Protein AF-A0A8H7GU79-F1 (afdb_monomer_lite)

Radius of gyration: 23.64 Å; chains: 1; bounding box: 65×70×56 Å

Foldseek 3Di:
DCVVCVVVVLVVLLVVLVPADLDDDPVCLVVLLVSLLVLLPHEQDPPDVVSNVVVLVSLLSLLVSLLSHDDLSNNLSSLQSSLSHQQVCLQPDAVSLPPPSLQVSLVSQLVVLVCQLPVVVVVVVVPPDPDDDDPDDPPPDPDDSNLSSLSSNLSSLSSHDLVVVVPPLLVSCVVCLVCLFQPHDLVSLLSSLLSNLSSLLCQVPHNDDPPVVNLVSVLVVLCSVDNPPQDLDPNRPSQDQDPSNLVSNLSSLLQCCLVVVVSSVPPPLVVLVCSQCVHDHNPRGDVRSVVSSVSSVVSNVVCVVVVDHDDRRDDPPDDDPSCVSCVVVPPVVVCVVCVVVVVVVVVVVVPPDD

InterPro domains:
  IPR025614 Cell morphogenesis protein N-terminal [PF14222] (1-319)
  IPR039867 Protein furry/Tao3/Mor2 [PTHR12295] (1-318)

Secondary structure (DSSP, 8-state):
--GGGHHHHHHHHHHHHHTS-SS--TTTHHHHHHHHHHGGG----S-SHHHHHHHHHHHHHHHHHHHH---HHHHHHHHHHHHHHHGGGGGT-SGGGG-HHHHHHHHHHHHHHHHHHHHGGGTTTS--S-----S-S-S--SS-HHHHHHHHHHHHHHTS-HHHHHHHHHHHHHHTGGGGSTTS-HHHHHHHHHHHHHHHHHHHHTS---HHHHHHHHHHHHIIIIISTTTSSGGG----S-HHHHHHHHHHHHHHHHHHHHHHIIIIIHHHHHHHTTSS-GGG--HHHHHHHHHHHHHHHHHHHHTPPPPP----SS-SSGGGGGGGTSHHHHHHHHHHHHHHHHTTTTTS--

Organism: NCBI:txid27326

Sequence (354 aa):
MSEKRFLSVSDRFIADLEKVPLSVAHGEEPKIHLLIHGMRYLRLTNYPLESFEEGAEFIQSLTKFFCKSQNLTIVFAYAEVLSSLILPLASELTAEANHPLWVEATTQMYKKAHRLCYNSSTASQVAGSTARPAQNTVKSTIYNEGDSALILMTSALAVSSQDLFGETWFELIESNINRLKPKVETAMKTRYMTCISRLVWVYINRLPDTLNNTVKKLDRLFDLLFFGPNVSGRKQQWLTHDIELINSVAEIIRIVAFLHFNYVLDNVILKLLRGSFGGMSLENVSPEKLILVVKAYTLCLRDFKSGKKPEFPKEEIGNNETDEIICLASNKSIKALFEKNGNKIVSKVEQFDV

Structure (mmCIF, N/CA/C/O backbone):
data_AF-A0A8H7GU79-F1
#
_entry.id   AF-A0A8H7GU79-F1
#
loop_
_atom_site.group_PDB
_atom_site.id
_atom_site.type_symbol
_atom_site.label_atom_id
_atom_site.label_alt_id
_atom_site.label_comp_id
_atom_site.label_asym_id
_atom_site.label_entity_id
_atom_site.label_seq_id
_atom_site.pdbx_PDB_ins_code
_atom_site.Cartn_x
_atom_site.Cartn_y
_atom_site.Cartn_z
_atom_site.occupancy
_atom_site.B_iso_or_equiv
_atom_site.auth_seq_id
_atom_site.auth_comp_id
_atom_site.auth_asym_id
_atom_site.auth_atom_id
_atom_site.pdbx_PDB_model_num
ATOM 1 N N . MET A 1 1 ? -1.989 -15.960 21.731 1.00 41.62 1 MET A N 1
ATOM 2 C CA . MET A 1 1 ? -2.839 -15.547 22.875 1.00 41.62 1 MET A CA 1
ATOM 3 C C . MET A 1 1 ? -3.964 -14.610 22.435 1.00 41.62 1 MET A C 1
ATOM 5 O O . MET A 1 1 ? -5.059 -14.818 22.933 1.00 41.62 1 MET A O 1
ATOM 9 N N . SER A 1 2 ? -3.754 -13.655 21.506 1.00 45.84 2 SER A N 1
ATOM 10 C CA . SER A 1 2 ? -4.843 -12.780 21.021 1.00 45.84 2 SER A CA 1
ATOM 11 C C . SER A 1 2 ? -5.908 -13.521 20.205 1.00 45.84 2 SER A C 1
ATOM 13 O O . SER A 1 2 ? -7.075 -13.321 20.484 1.00 45.84 2 SER A O 1
ATOM 15 N N . GLU A 1 3 ? -5.546 -14.440 19.299 1.00 55.69 3 GLU A N 1
ATOM 16 C CA . GLU A 1 3 ? -6.533 -15.209 18.503 1.00 55.69 3 GLU A CA 1
ATOM 17 C C . GLU A 1 3 ? -7.539 -15.973 19.376 1.00 55.69 3 GLU A C 1
ATOM 19 O O . GLU A 1 3 ? -8.724 -16.003 19.090 1.00 55.69 3 GLU A O 1
ATOM 24 N N . LYS A 1 4 ? -7.093 -16.537 20.507 1.00 59.16 4 LYS A N 1
ATOM 25 C CA . LYS A 1 4 ? -7.958 -17.319 21.410 1.00 59.16 4 LYS A CA 1
ATOM 26 C C . LYS A 1 4 ? -8.820 -16.464 22.350 1.00 59.16 4 LYS A C 1
ATOM 28 O O . LYS A 1 4 ? -9.596 -17.022 23.118 1.00 59.16 4 LYS A O 1
ATOM 33 N N . ARG A 1 5 ? -8.622 -15.141 22.378 1.00 72.44 5 ARG A N 1
ATOM 34 C CA . ARG A 1 5 ? -9.312 -14.203 23.285 1.00 72.44 5 ARG A CA 1
ATOM 35 C C . ARG A 1 5 ? -9.695 -12.889 22.596 1.00 72.44 5 ARG A C 1
ATOM 37 O O . ARG A 1 5 ? -9.892 -11.901 23.301 1.00 72.44 5 ARG A O 1
ATOM 44 N N . PHE A 1 6 ? -9.775 -12.879 21.262 1.00 80.88 6 PHE A N 1
ATOM 45 C CA . PHE A 1 6 ? -9.920 -11.662 20.459 1.00 80.88 6 PHE A CA 1
ATOM 46 C C . PHE A 1 6 ? -11.085 -10.813 20.965 1.00 80.88 6 PHE A C 1
ATOM 48 O O . PHE A 1 6 ? -10.821 -9.731 21.475 1.00 80.88 6 PHE A O 1
ATOM 55 N N . LEU A 1 7 ? -12.291 -11.390 21.002 1.00 79.81 7 LEU A N 1
ATOM 56 C CA . LEU A 1 7 ? -13.517 -10.779 21.530 1.00 79.81 7 LEU A CA 1
ATOM 57 C C . LEU A 1 7 ? -13.329 -10.105 22.895 1.00 79.81 7 LEU A C 1
ATOM 59 O O . LEU A 1 7 ? -13.488 -8.902 23.046 1.00 79.81 7 LEU A O 1
ATOM 63 N N . SER A 1 8 ? -12.887 -10.861 23.905 1.00 83.50 8 SER A N 1
ATOM 64 C CA . SER A 1 8 ? -12.742 -10.314 25.264 1.00 83.50 8 SER A CA 1
ATOM 65 C C . SER A 1 8 ? -11.752 -9.146 25.352 1.00 83.50 8 SER A C 1
ATOM 67 O O . SER A 1 8 ? -11.872 -8.286 26.227 1.00 83.50 8 SER A O 1
ATOM 69 N N . VAL A 1 9 ? -10.743 -9.129 24.476 1.00 86.88 9 VAL A N 1
ATOM 70 C CA . VAL A 1 9 ? -9.724 -8.081 24.450 1.00 86.88 9 VAL A CA 1
ATOM 71 C C . VAL A 1 9 ? -10.213 -6.891 23.623 1.00 86.88 9 VAL A C 1
ATOM 73 O O . VAL A 1 9 ? -10.059 -5.760 24.082 1.00 86.88 9 VAL A O 1
ATOM 76 N N . SER A 1 10 ? -10.823 -7.124 22.457 1.00 86.62 10 SER A N 1
ATOM 77 C CA . SER A 1 10 ? -11.414 -6.078 21.618 1.00 86.62 10 SER A CA 1
ATOM 78 C C . SER A 1 10 ? -12.514 -5.337 22.366 1.00 86.62 10 SER A C 1
ATOM 80 O O . SER A 1 10 ? -12.463 -4.112 22.428 1.00 86.62 10 SER A O 1
ATOM 82 N N . ASP A 1 11 ? -13.424 -6.048 23.031 1.00 88.88 11 ASP A N 1
ATOM 83 C CA . ASP A 1 11 ? -14.540 -5.452 23.773 1.00 88.88 11 ASP A CA 1
ATOM 84 C C . ASP A 1 11 ? -14.046 -4.567 24.912 1.00 88.88 11 ASP A C 1
ATOM 86 O O . ASP A 1 11 ? -14.554 -3.469 25.133 1.00 88.88 11 ASP A O 1
ATOM 90 N N . ARG A 1 12 ? -12.993 -5.007 25.612 1.00 90.56 12 ARG A N 1
ATOM 91 C CA . ARG A 1 12 ? -12.365 -4.204 26.661 1.00 90.56 12 ARG A CA 1
ATOM 92 C C . ARG A 1 12 ? -11.749 -2.925 26.097 1.00 90.56 12 ARG A C 1
ATOM 94 O O . ARG A 1 12 ? -11.917 -1.868 26.699 1.00 90.56 12 ARG A O 1
ATOM 101 N N . PHE A 1 13 ? -11.062 -3.007 24.956 1.00 91.88 13 PHE A N 1
ATOM 102 C CA . PHE A 1 13 ? -10.531 -1.816 24.292 1.00 91.88 13 PHE A CA 1
ATOM 103 C C . PHE A 1 13 ? -11.651 -0.871 23.859 1.00 91.88 13 PHE A C 1
ATOM 105 O O . PHE A 1 13 ? -11.553 0.322 24.131 1.00 91.88 13 PHE A O 1
ATOM 112 N N . ILE A 1 14 ? -12.723 -1.379 23.248 1.00 92.19 14 ILE A N 1
ATOM 113 C CA . ILE A 1 14 ? -13.874 -0.561 22.847 1.00 92.19 14 ILE A CA 1
ATOM 114 C C . ILE A 1 14 ? -14.498 0.124 24.069 1.00 92.19 14 ILE A C 1
ATOM 116 O O . ILE A 1 14 ? -14.652 1.343 24.059 1.00 92.19 14 ILE A O 1
ATOM 120 N N . ALA A 1 15 ? -14.747 -0.612 25.155 1.00 91.62 15 ALA A N 1
ATOM 121 C CA . ALA A 1 15 ? -15.302 -0.058 26.389 1.00 91.62 15 ALA A CA 1
ATOM 122 C C . ALA A 1 15 ? -14.402 1.016 27.029 1.00 91.62 15 ALA A C 1
ATOM 124 O O . ALA A 1 15 ? -14.896 1.963 27.643 1.00 91.62 15 ALA A O 1
ATOM 125 N N . ASP A 1 16 ? -13.079 0.885 26.913 1.00 89.50 16 ASP A N 1
ATOM 126 C CA . ASP A 1 16 ? -12.142 1.899 27.399 1.00 89.50 16 ASP A CA 1
ATOM 127 C C . ASP A 1 16 ? -12.066 3.117 26.460 1.00 89.50 16 ASP A C 1
ATOM 129 O O . ASP A 1 16 ? -11.959 4.246 26.943 1.00 89.50 16 ASP A O 1
ATOM 133 N N . LEU A 1 17 ? -12.203 2.925 25.143 1.00 89.12 17 LEU A N 1
ATOM 134 C CA . LEU A 1 17 ? -12.258 4.009 24.154 1.00 89.12 17 LEU A CA 1
ATOM 135 C C . LEU A 1 17 ? -13.569 4.804 24.206 1.00 89.12 17 LEU A C 1
ATOM 137 O O . LEU A 1 17 ? -13.548 6.013 23.980 1.00 89.12 17 LEU A O 1
ATOM 141 N N . GLU A 1 18 ? -14.693 4.180 24.558 1.00 90.62 18 GLU A N 1
ATOM 142 C CA . GLU A 1 18 ? -15.978 4.874 24.740 1.00 90.62 18 GLU A CA 1
ATOM 143 C C . GLU A 1 18 ? -15.948 5.912 25.867 1.00 90.62 18 GLU A C 1
ATOM 145 O O . GLU A 1 18 ? -16.674 6.905 25.822 1.00 90.62 18 GLU A O 1
ATOM 150 N N . LYS A 1 19 ? -15.075 5.718 26.862 1.00 87.56 19 LYS A N 1
ATOM 151 C CA . LYS A 1 19 ? -14.886 6.659 27.977 1.00 87.56 19 LYS A CA 1
ATOM 152 C C . LYS A 1 19 ? -14.072 7.892 27.574 1.00 87.56 19 LYS A C 1
ATOM 154 O O . LYS A 1 19 ? -13.992 8.844 28.351 1.00 87.56 19 LYS A O 1
ATOM 159 N N . VAL A 1 20 ? -13.437 7.881 26.400 1.00 84.62 20 VAL A N 1
ATOM 160 C CA . VAL A 1 20 ? -12.577 8.975 25.943 1.00 84.62 20 VAL A CA 1
ATOM 161 C C . VAL A 1 20 ? -13.444 10.126 25.414 1.00 84.62 20 VAL A C 1
ATOM 163 O O . VAL A 1 20 ? -14.207 9.936 24.465 1.00 84.62 20 VAL A O 1
ATOM 166 N N . PRO A 1 21 ? -13.338 11.343 25.983 1.00 77.81 21 PRO A N 1
ATOM 167 C CA . PRO A 1 21 ? -14.090 12.491 25.492 1.00 77.81 21 PRO A CA 1
ATOM 168 C C . PRO A 1 21 ? -13.606 12.920 24.099 1.00 77.81 21 PRO A C 1
ATOM 170 O O . PRO A 1 21 ? -12.441 12.752 23.746 1.00 77.81 21 PRO A O 1
ATOM 173 N N . LEU A 1 22 ? -14.491 13.551 23.318 1.00 73.19 22 LEU A N 1
ATOM 174 C CA . LEU A 1 22 ? -14.188 14.032 21.957 1.00 73.19 22 LEU A CA 1
ATOM 175 C C . LEU A 1 22 ? -13.024 15.039 21.911 1.00 73.19 22 LEU A C 1
ATOM 177 O O . LEU A 1 22 ? -12.260 15.059 20.947 1.00 73.19 22 LEU A O 1
ATOM 181 N N . SER A 1 23 ? -12.903 15.864 22.955 1.00 74.25 23 SER A N 1
ATOM 182 C CA . SER A 1 23 ? -11.812 16.815 23.155 1.00 74.25 23 SER A CA 1
ATOM 183 C C . SER A 1 23 ? -11.050 16.422 24.413 1.00 74.25 23 SER A C 1
ATOM 185 O O . SER A 1 23 ? -11.535 16.602 25.531 1.00 74.25 23 SER A O 1
ATOM 187 N N . VAL A 1 24 ? -9.862 15.861 24.221 1.00 79.19 24 VAL A N 1
ATOM 188 C CA . VAL A 1 24 ? -9.001 15.372 25.300 1.00 79.19 24 VAL A CA 1
ATOM 189 C C . VAL A 1 24 ? -8.075 16.498 25.748 1.00 79.19 24 VAL A C 1
ATOM 191 O O . VAL A 1 24 ? -7.467 17.161 24.910 1.00 79.19 24 VAL A O 1
ATOM 194 N N . ALA A 1 25 ? -7.959 16.712 27.060 1.00 80.19 25 ALA A N 1
ATOM 195 C CA . ALA A 1 25 ? -6.990 17.647 27.622 1.00 80.19 25 ALA A CA 1
ATOM 196 C C . ALA A 1 25 ? -5.553 17.168 27.355 1.00 80.19 25 ALA A C 1
ATOM 198 O O . ALA A 1 25 ? -5.268 15.976 27.453 1.00 80.19 25 ALA A O 1
ATOM 199 N N . HIS A 1 26 ? -4.630 18.097 27.104 1.00 76.88 26 HIS A N 1
ATOM 200 C CA . HIS A 1 26 ? -3.269 17.774 26.658 1.00 76.88 26 HIS A CA 1
ATOM 201 C C . HIS A 1 26 ? -2.507 16.807 27.593 1.00 76.88 26 HIS A C 1
ATOM 203 O O . HIS A 1 26 ? -1.710 15.994 27.138 1.00 76.88 26 HIS A O 1
ATOM 209 N N . GLY A 1 27 ? -2.792 16.836 28.903 1.00 78.38 27 GLY A N 1
ATOM 210 C CA . GLY A 1 27 ? -2.188 15.924 29.886 1.00 78.38 27 GLY A CA 1
ATOM 211 C C . GLY A 1 27 ? -2.654 14.462 29.800 1.00 78.38 27 GLY A C 1
ATOM 212 O O . GLY A 1 27 ? -1.942 13.571 30.257 1.00 78.38 27 GLY A O 1
ATOM 213 N N . GLU A 1 28 ? -3.813 14.193 29.194 1.00 83.31 28 GLU A N 1
ATOM 214 C CA . GLU A 1 28 ? -4.370 12.839 29.046 1.00 83.31 28 GLU A CA 1
ATOM 215 C C . GLU A 1 28 ? -4.055 12.217 27.670 1.00 83.31 28 GLU A C 1
ATOM 217 O O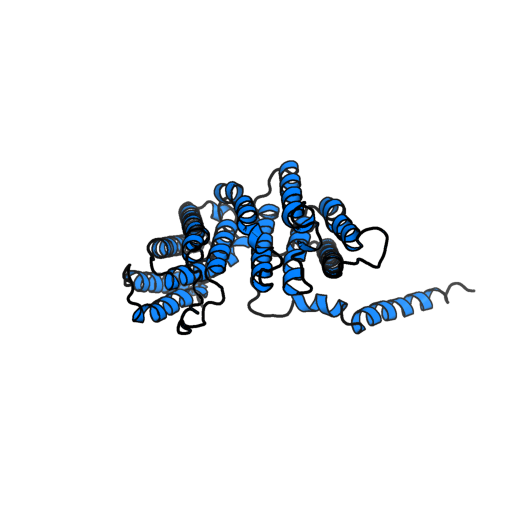 . GLU A 1 28 ? -4.159 10.998 27.509 1.00 83.31 28 GLU A O 1
ATOM 222 N N . GLU A 1 29 ? -3.598 13.018 26.694 1.00 83.94 29 GLU A N 1
ATOM 223 C CA . GLU A 1 29 ? -3.216 12.544 25.353 1.00 83.94 29 GLU A CA 1
ATOM 224 C C . GLU A 1 29 ? -2.207 11.379 25.377 1.00 83.94 29 GLU A C 1
ATOM 226 O O . GLU A 1 29 ? -2.451 10.398 24.671 1.00 83.94 29 GLU A O 1
ATOM 231 N N . PRO A 1 30 ? -1.128 11.387 26.194 1.00 86.88 30 PRO A N 1
ATOM 232 C CA . PRO A 1 30 ? -0.159 10.288 26.202 1.00 86.88 30 PRO A CA 1
ATOM 233 C C . PRO A 1 30 ? -0.746 8.958 26.692 1.00 86.88 30 PRO A C 1
ATOM 235 O O . PRO A 1 30 ? -0.374 7.894 26.194 1.00 86.88 30 PRO A O 1
ATOM 238 N N . LYS A 1 31 ? -1.678 9.000 27.654 1.00 87.12 31 LYS A N 1
ATOM 239 C CA . LYS A 1 31 ? -2.338 7.7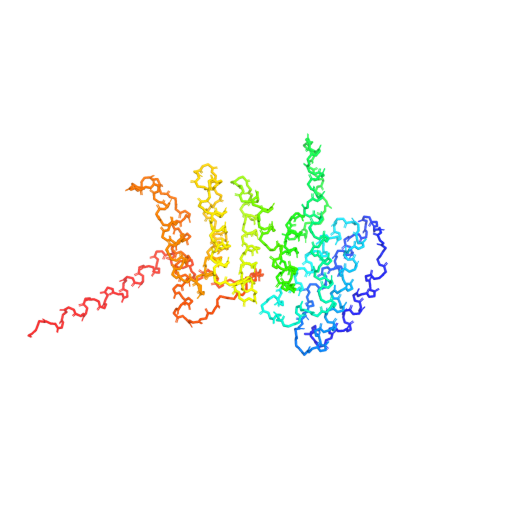90 28.172 1.00 87.12 31 LYS A CA 1
ATOM 240 C C . LYS A 1 31 ? -3.240 7.171 27.109 1.00 87.12 31 LYS A C 1
ATOM 242 O O . LYS A 1 31 ? -3.206 5.961 26.904 1.00 87.12 31 LYS A O 1
ATOM 247 N N . ILE A 1 32 ? -4.005 8.006 26.406 1.00 88.31 32 ILE A N 1
ATOM 248 C CA . ILE A 1 32 ? -4.888 7.566 25.319 1.00 88.31 32 ILE A CA 1
ATOM 249 C C . ILE A 1 32 ? -4.075 7.077 24.122 1.00 88.31 32 ILE A C 1
ATOM 251 O O . ILE A 1 32 ? -4.402 6.047 23.541 1.00 88.31 32 ILE A O 1
ATOM 255 N N . HIS A 1 33 ? -2.972 7.749 23.799 1.00 87.31 33 HIS A N 1
ATOM 256 C CA . HIS A 1 33 ? -2.025 7.285 22.792 1.00 87.31 33 HIS A CA 1
ATOM 257 C C . HIS A 1 33 ? -1.516 5.874 23.122 1.00 87.31 33 HIS A C 1
ATOM 259 O O . HIS A 1 33 ? -1.556 4.989 22.272 1.00 87.31 33 HIS A O 1
ATOM 265 N N . LEU A 1 34 ? -1.091 5.622 24.365 1.00 86.69 34 LEU A N 1
ATOM 266 C CA . LEU A 1 34 ? -0.629 4.296 24.780 1.00 86.69 34 LEU A CA 1
ATOM 267 C C . LEU A 1 34 ? -1.739 3.237 24.705 1.00 86.69 34 LEU A C 1
ATOM 269 O O . LEU A 1 34 ? -1.482 2.126 24.242 1.00 86.69 34 LEU A O 1
ATOM 273 N N . LEU A 1 35 ? -2.964 3.585 25.116 1.00 91.19 35 LEU A N 1
ATOM 274 C CA . LEU A 1 35 ? -4.134 2.712 24.993 1.00 91.19 35 LEU A CA 1
ATOM 275 C C . LEU A 1 35 ? -4.369 2.313 23.530 1.00 91.19 35 LEU A C 1
ATOM 277 O O . LEU A 1 35 ? -4.483 1.124 23.233 1.00 91.19 35 LEU A O 1
ATOM 281 N N . ILE A 1 36 ? -4.366 3.294 22.622 1.00 90.19 36 ILE A N 1
ATOM 282 C CA . ILE A 1 36 ? -4.555 3.069 21.186 1.00 90.19 36 ILE A CA 1
ATOM 283 C C . ILE A 1 36 ? -3.438 2.174 20.642 1.00 90.19 36 ILE A C 1
ATOM 285 O O . ILE A 1 36 ? -3.713 1.144 20.028 1.00 90.19 36 ILE A O 1
ATOM 289 N N . HIS A 1 37 ? -2.177 2.500 20.936 1.00 86.44 37 HIS A N 1
ATOM 290 C CA . HIS A 1 37 ? -1.030 1.698 20.506 1.00 86.44 37 HIS A CA 1
ATOM 291 C C . HIS A 1 37 ? -1.038 0.276 21.068 1.00 86.44 37 HIS A C 1
ATOM 293 O O . HIS A 1 37 ? -0.504 -0.619 20.417 1.00 86.44 37 HIS A O 1
ATOM 299 N N . GLY A 1 38 ? -1.658 0.034 22.224 1.00 85.00 38 GLY A N 1
ATOM 300 C CA . GLY A 1 38 ? -1.840 -1.310 22.773 1.00 85.00 38 GLY A CA 1
ATOM 301 C C . GLY A 1 38 ? -2.618 -2.243 21.841 1.00 85.00 38 GLY A C 1
ATOM 302 O O . GLY A 1 38 ? -2.363 -3.449 21.830 1.00 85.00 38 GLY A O 1
ATOM 303 N N . MET A 1 39 ? -3.500 -1.695 20.999 1.00 89.06 39 MET A N 1
ATOM 304 C CA . MET A 1 39 ? -4.315 -2.479 20.070 1.00 89.06 39 MET A CA 1
ATOM 305 C C . MET A 1 39 ? -3.513 -3.044 18.893 1.00 89.06 39 MET A C 1
ATOM 307 O O . MET A 1 39 ? -3.946 -4.034 18.320 1.00 89.06 39 MET A O 1
ATOM 311 N N . ARG A 1 40 ? -2.326 -2.505 18.561 1.00 86.31 40 ARG A N 1
ATOM 312 C CA . ARG A 1 40 ? -1.508 -2.931 17.395 1.00 86.31 40 ARG A CA 1
ATOM 313 C C . ARG A 1 40 ? -1.136 -4.419 17.370 1.00 86.31 40 ARG A C 1
ATOM 315 O O . ARG A 1 40 ? -0.681 -4.926 16.353 1.00 86.31 40 ARG A O 1
ATOM 322 N N . TYR A 1 41 ? -1.218 -5.086 18.520 1.00 83.06 41 TYR A N 1
ATOM 323 C CA . TYR A 1 41 ? -0.855 -6.495 18.684 1.00 83.06 41 TYR A CA 1
ATOM 324 C C . TYR A 1 41 ? -2.045 -7.440 18.510 1.00 83.06 41 TYR A C 1
ATOM 326 O O . TYR A 1 41 ? -1.871 -8.661 18.575 1.00 83.06 41 TYR A O 1
ATOM 334 N N . LEU A 1 42 ? -3.248 -6.895 18.316 1.00 86.62 42 LEU A N 1
ATOM 335 C CA . LEU A 1 42 ? -4.397 -7.688 17.914 1.00 86.62 42 LEU A CA 1
ATOM 336 C C . LEU A 1 42 ? -4.140 -8.255 16.519 1.00 86.62 42 LEU A C 1
ATOM 338 O O . LEU A 1 42 ? -3.591 -7.593 15.643 1.00 86.62 42 LEU A O 1
ATOM 342 N N . ARG A 1 43 ? -4.519 -9.517 16.343 1.00 85.81 43 ARG A N 1
ATOM 343 C CA . ARG A 1 43 ? -4.411 -10.221 15.069 1.00 85.81 43 ARG A CA 1
ATOM 344 C C . ARG A 1 43 ? -5.815 -10.438 14.559 1.00 85.81 43 ARG A C 1
ATOM 346 O O . ARG A 1 43 ? -6.595 -11.104 15.233 1.00 85.81 43 ARG A O 1
ATOM 353 N N . LEU A 1 44 ? -6.102 -9.832 13.419 1.00 89.06 44 LEU A N 1
ATOM 354 C CA . LEU A 1 44 ? -7.310 -10.092 12.660 1.00 89.06 44 LEU A CA 1
ATOM 355 C C . LEU A 1 44 ? -7.063 -11.307 11.772 1.00 89.06 44 LEU A C 1
ATOM 357 O O . LEU A 1 44 ? -5.944 -11.507 11.298 1.00 89.06 44 LEU A O 1
ATOM 361 N N . THR A 1 45 ? -8.105 -12.091 11.542 1.00 88.06 45 THR A N 1
ATOM 362 C CA . THR A 1 45 ? -8.075 -13.273 10.678 1.00 88.06 45 THR A CA 1
ATOM 363 C C . THR A 1 45 ? -9.226 -13.188 9.687 1.00 88.06 45 THR A C 1
ATOM 365 O O . THR A 1 45 ? -10.322 -12.779 10.063 1.00 88.06 45 THR A O 1
ATOM 368 N N . ASN A 1 46 ? -9.002 -13.579 8.432 1.00 88.25 46 ASN A N 1
ATOM 369 C CA . ASN A 1 46 ? -10.064 -13.649 7.420 1.00 88.25 46 ASN A CA 1
ATOM 370 C C . ASN A 1 46 ? -10.894 -14.948 7.494 1.00 88.25 46 ASN A C 1
ATOM 372 O O . ASN A 1 46 ? -11.927 -15.049 6.842 1.00 88.25 46 ASN A O 1
ATOM 376 N N . TYR A 1 47 ? -10.447 -15.940 8.270 1.00 86.38 47 TYR A N 1
ATOM 377 C CA . TYR A 1 47 ? -11.104 -17.235 8.416 1.00 86.38 47 TYR A CA 1
ATOM 378 C C . TYR A 1 47 ? -11.024 -17.743 9.870 1.00 86.38 47 TYR A C 1
ATOM 380 O O . TYR A 1 47 ? -9.965 -17.597 10.488 1.00 86.38 47 TYR A O 1
ATOM 388 N N . PRO A 1 48 ? -12.076 -18.394 10.411 1.00 89.19 48 PRO A N 1
ATOM 389 C CA . PRO A 1 48 ? -13.400 -18.612 9.808 1.00 89.19 48 PRO A CA 1
ATOM 390 C C . PRO A 1 48 ? -14.190 -17.303 9.636 1.00 89.19 48 PRO A C 1
ATOM 392 O O . PRO A 1 48 ? -13.827 -16.286 10.221 1.00 89.19 48 PRO A O 1
ATOM 395 N N . LEU A 1 49 ? -15.257 -17.330 8.826 1.00 88.25 49 LEU A N 1
ATOM 396 C CA . LEU A 1 49 ? -16.036 -16.131 8.476 1.00 88.25 49 LEU A CA 1
ATOM 397 C C . LEU A 1 49 ? -16.557 -15.383 9.713 1.00 88.25 49 LEU A C 1
ATOM 399 O O . LEU A 1 49 ? -16.476 -14.164 9.759 1.00 88.25 49 LEU A O 1
ATOM 403 N N . GLU A 1 50 ? -16.997 -16.112 10.738 1.00 88.62 50 GLU A N 1
ATOM 404 C CA . GLU A 1 50 ? -17.449 -15.554 12.021 1.00 88.62 50 GLU A CA 1
ATOM 405 C C . GLU A 1 50 ? -16.369 -14.661 12.659 1.00 88.62 50 GLU A C 1
ATOM 407 O O . GLU A 1 50 ? -16.624 -13.519 13.027 1.00 88.62 50 GLU A O 1
ATOM 412 N N . SER A 1 51 ? -15.119 -15.133 12.700 1.00 88.44 51 SER A N 1
ATOM 413 C CA . SER A 1 51 ? -13.993 -14.359 13.240 1.00 88.44 51 SER A CA 1
ATOM 414 C C . SER A 1 51 ? -13.636 -13.150 12.371 1.00 88.44 51 SER A C 1
ATOM 416 O O . SER A 1 51 ? -13.144 -12.143 12.885 1.00 88.44 51 SER A O 1
ATOM 418 N N . PHE A 1 52 ? -13.878 -13.227 11.059 1.00 92.44 52 PHE A N 1
ATOM 419 C CA . PHE A 1 52 ? -13.729 -12.071 10.179 1.00 92.44 52 PHE A CA 1
ATOM 420 C C . PHE A 1 52 ? -14.818 -11.024 10.434 1.00 92.44 52 PHE A C 1
ATOM 422 O O . PHE A 1 52 ? -14.495 -9.840 10.508 1.00 92.44 52 PHE A O 1
ATOM 429 N N . GLU A 1 53 ? -16.078 -11.435 10.595 1.00 92.69 53 GLU A N 1
ATOM 430 C CA . GLU A 1 53 ? -17.197 -10.532 10.893 1.00 92.69 53 GLU A CA 1
ATOM 431 C C . GLU A 1 53 ? -16.969 -9.783 12.212 1.00 92.69 53 GLU A C 1
ATOM 433 O O . GLU A 1 53 ? -17.043 -8.553 12.234 1.00 92.69 53 GLU A O 1
ATOM 438 N N . GLU A 1 54 ? -16.550 -10.488 13.267 1.00 91.62 54 GLU A N 1
ATOM 439 C CA . GLU A 1 54 ? -16.142 -9.884 14.546 1.00 91.62 54 GLU A CA 1
ATOM 440 C C . GLU A 1 54 ? -14.991 -8.875 14.363 1.00 91.62 54 GLU A C 1
ATOM 442 O O . GLU A 1 54 ? -15.005 -7.760 14.899 1.00 91.62 54 GLU A O 1
ATOM 447 N N . GLY A 1 55 ? -13.982 -9.240 13.565 1.00 93.31 55 GLY A N 1
ATOM 448 C CA . GLY A 1 55 ? -12.877 -8.350 13.214 1.00 93.31 55 GLY A CA 1
ATOM 449 C C . GLY A 1 55 ? -13.332 -7.111 12.433 1.00 93.31 55 GLY A C 1
ATOM 450 O O . GLY A 1 55 ? -12.834 -6.006 12.674 1.00 93.31 55 GLY A O 1
ATOM 451 N N . ALA A 1 56 ? -14.293 -7.269 11.524 1.00 94.44 56 ALA A N 1
ATOM 452 C CA . ALA A 1 56 ? -14.860 -6.190 10.727 1.00 94.44 56 ALA A CA 1
ATOM 453 C C . ALA A 1 56 ? -15.695 -5.228 11.585 1.00 94.44 56 ALA A C 1
ATOM 455 O O . ALA A 1 56 ? -15.554 -4.012 11.433 1.00 94.44 56 ALA A O 1
ATOM 456 N N . GLU A 1 57 ? -16.499 -5.737 12.520 1.00 94.88 57 GLU A N 1
ATOM 457 C CA . GLU A 1 57 ? -17.232 -4.927 13.503 1.00 94.88 57 GLU A CA 1
ATOM 458 C C . GLU A 1 57 ? -16.285 -4.115 14.395 1.00 94.88 57 GLU A C 1
ATOM 460 O O . GLU A 1 57 ? -16.487 -2.909 14.609 1.00 94.88 57 GLU A O 1
ATOM 465 N N . PHE A 1 58 ? -15.200 -4.743 14.857 1.00 95.25 58 PHE A N 1
ATOM 466 C CA . PHE A 1 58 ? -14.160 -4.066 15.625 1.00 95.25 58 PHE A CA 1
ATOM 467 C C . PHE A 1 58 ? -13.497 -2.939 14.818 1.00 95.25 58 PHE A C 1
ATOM 469 O O . PHE A 1 58 ? -13.418 -1.799 15.290 1.00 95.25 58 PHE A O 1
ATOM 476 N N . ILE A 1 59 ? -13.074 -3.211 13.578 1.00 96.38 59 ILE A N 1
ATOM 477 C CA . ILE A 1 59 ? -12.463 -2.202 12.698 1.00 96.38 59 ILE A CA 1
ATOM 478 C C . ILE A 1 59 ? -13.445 -1.077 12.352 1.00 96.38 59 ILE A C 1
ATOM 480 O O . ILE A 1 59 ? -13.050 0.094 12.336 1.00 96.38 59 ILE A O 1
ATOM 484 N N . GLN A 1 60 ? -14.726 -1.381 12.139 1.00 96.31 60 GLN A N 1
ATOM 485 C CA . GLN A 1 60 ? -15.753 -0.363 11.914 1.00 96.31 60 GLN A CA 1
ATOM 486 C C . GLN A 1 60 ? -15.911 0.543 13.148 1.00 96.31 60 GLN A C 1
ATOM 488 O O . GLN A 1 60 ? -15.985 1.769 13.018 1.00 96.31 60 GLN A O 1
ATOM 493 N N . SER A 1 61 ? -15.898 -0.031 14.351 1.00 95.56 61 SER A N 1
ATOM 494 C CA . SER A 1 61 ? -15.971 0.722 15.609 1.00 95.56 61 SER A CA 1
ATOM 495 C C . SER A 1 61 ? -14.744 1.616 15.813 1.00 95.56 61 SER A C 1
ATOM 497 O O . SER A 1 61 ? -14.891 2.818 16.058 1.00 95.56 61 SER A O 1
ATOM 499 N N . LEU A 1 62 ? -13.533 1.089 15.599 1.00 95.62 62 LEU A N 1
ATOM 500 C CA . LEU A 1 62 ? -12.302 1.888 15.623 1.00 95.62 62 LEU A CA 1
ATOM 501 C C . LEU A 1 62 ? -12.319 3.018 14.592 1.00 95.62 62 LEU A C 1
ATOM 503 O O . LEU A 1 62 ? -11.924 4.145 14.896 1.00 95.62 62 LEU A O 1
ATOM 507 N N . THR A 1 63 ? -12.827 2.750 13.392 1.00 96.56 63 THR A N 1
ATOM 508 C CA . THR A 1 63 ? -12.962 3.757 12.335 1.00 96.56 63 THR A CA 1
ATOM 509 C C . THR A 1 63 ? -13.895 4.892 12.752 1.00 96.56 63 THR A C 1
ATOM 511 O O . THR A 1 63 ? -13.590 6.065 12.512 1.00 96.56 63 THR A O 1
ATOM 514 N N . LYS A 1 64 ? -15.001 4.578 13.440 1.00 95.25 64 LYS A N 1
ATOM 515 C CA . LYS A 1 64 ? -15.917 5.584 13.996 1.00 95.25 64 LYS A CA 1
ATOM 516 C C . LYS A 1 64 ? -15.210 6.457 15.043 1.00 95.25 64 LYS A C 1
ATOM 518 O O . LYS A 1 64 ? -15.351 7.682 14.986 1.00 95.25 64 LYS A O 1
ATOM 523 N N . PHE A 1 65 ? -14.418 5.879 15.952 1.00 93.94 65 PHE A N 1
ATOM 524 C CA . PHE A 1 65 ? -13.622 6.650 16.924 1.00 93.94 65 PHE A CA 1
ATOM 525 C C . PHE A 1 65 ? -12.551 7.520 16.251 1.00 93.94 65 PHE A C 1
ATOM 527 O O . PHE A 1 65 ? -12.419 8.708 16.568 1.00 93.94 65 PHE A O 1
ATOM 534 N N . PHE A 1 66 ? -11.843 6.975 15.262 1.00 94.62 66 PHE A N 1
ATOM 535 C CA . PHE A 1 66 ? -10.868 7.707 14.452 1.00 94.62 66 PHE A CA 1
ATOM 536 C C . PHE A 1 66 ? -11.498 8.910 13.732 1.00 94.62 66 PHE A C 1
ATOM 538 O O . PHE A 1 66 ? -10.958 10.019 13.757 1.00 94.62 66 PHE A O 1
ATOM 545 N N . CYS A 1 67 ? -12.680 8.734 13.136 1.00 93.56 67 CYS A N 1
ATOM 546 C CA . CYS A 1 67 ? -13.378 9.814 12.440 1.00 93.56 67 CYS A CA 1
ATOM 547 C C . CYS A 1 67 ? -13.821 10.937 13.391 1.00 93.56 67 CYS A C 1
ATOM 549 O O . CYS A 1 67 ? -13.705 12.112 13.020 1.00 93.56 67 CYS A O 1
ATOM 551 N N . LYS A 1 68 ? -14.277 10.580 14.601 1.00 91.38 68 LYS A N 1
ATOM 552 C CA . LYS A 1 68 ? -14.719 11.508 15.659 1.00 91.38 68 LYS A CA 1
ATOM 553 C C . LYS A 1 68 ? -13.570 12.271 16.331 1.00 91.38 68 LYS A C 1
ATOM 555 O O . LYS A 1 68 ? -13.795 13.365 16.840 1.00 91.38 68 LYS A O 1
ATOM 560 N N . SER A 1 69 ? -12.359 11.716 16.320 1.00 89.06 69 SER A N 1
ATOM 561 C CA . SER A 1 69 ? -11.189 12.313 16.972 1.00 89.06 69 SER A CA 1
ATOM 562 C C . SER A 1 69 ? -10.760 13.626 16.303 1.00 89.06 69 SER A C 1
ATOM 564 O O . SER A 1 69 ? -10.711 13.730 15.068 1.00 89.06 69 SER A O 1
ATOM 566 N N . GLN A 1 70 ? -10.445 14.623 17.138 1.00 85.44 70 GLN A N 1
ATOM 567 C CA . GLN A 1 70 ? -10.038 15.973 16.718 1.00 85.44 70 GLN A CA 1
ATOM 568 C C . GLN A 1 70 ? -8.554 16.259 16.988 1.00 85.44 70 GLN A C 1
ATOM 570 O O . GLN A 1 70 ? -7.908 16.935 16.193 1.00 85.44 70 GLN A O 1
ATOM 575 N N . ASN A 1 71 ? -8.002 15.714 18.075 1.00 86.81 71 ASN A N 1
ATOM 576 C CA . ASN A 1 71 ? -6.605 15.926 18.453 1.00 86.81 71 ASN A CA 1
ATOM 577 C C . ASN A 1 71 ? -5.656 15.185 17.505 1.00 86.81 71 ASN A C 1
ATOM 579 O O . ASN A 1 71 ? -5.740 13.962 17.381 1.00 86.81 71 ASN A O 1
ATOM 583 N N . LEU A 1 72 ? -4.727 15.915 16.877 1.00 85.69 72 LEU A N 1
ATOM 584 C CA . LEU A 1 72 ? -3.816 15.373 15.861 1.00 85.69 72 LEU A CA 1
ATOM 585 C C . LEU A 1 72 ? -2.977 14.200 16.383 1.00 85.69 72 LEU A C 1
ATOM 587 O O . LEU A 1 72 ? -2.912 13.173 15.715 1.00 85.69 72 LEU A O 1
ATOM 591 N N . THR A 1 73 ? -2.434 14.295 17.601 1.00 86.12 73 THR A N 1
ATOM 592 C CA . THR A 1 73 ? -1.667 13.215 18.250 1.00 86.12 73 THR A CA 1
ATOM 593 C C . THR A 1 73 ? -2.446 11.896 18.281 1.00 86.12 73 THR A C 1
ATOM 595 O O . THR A 1 73 ? -1.938 10.839 17.915 1.00 86.12 73 THR A O 1
ATOM 598 N N . ILE A 1 74 ? -3.718 11.963 18.684 1.00 89.19 74 ILE A N 1
ATOM 599 C CA . ILE A 1 74 ? -4.610 10.803 18.806 1.00 89.19 74 ILE A CA 1
ATOM 600 C C . ILE A 1 74 ? -5.001 10.285 17.420 1.00 89.19 74 ILE A C 1
ATOM 602 O O . ILE A 1 74 ? -5.024 9.081 17.178 1.00 89.19 74 ILE A O 1
ATOM 606 N N . VAL A 1 75 ? -5.290 11.197 16.493 1.00 91.06 75 VAL A N 1
ATOM 607 C CA . VAL A 1 75 ? -5.644 10.868 15.112 1.00 91.06 75 VAL A CA 1
ATOM 608 C C . VAL A 1 75 ? -4.501 10.123 14.411 1.00 91.06 75 VAL A C 1
ATOM 610 O O . VAL A 1 75 ? -4.762 9.126 13.737 1.00 91.06 75 VAL A O 1
ATOM 613 N N . PHE A 1 76 ? -3.247 10.544 14.593 1.00 89.12 76 PHE A N 1
ATOM 614 C CA . PHE A 1 76 ? -2.095 9.835 14.031 1.00 89.12 76 PHE A CA 1
ATOM 615 C C . PHE A 1 76 ? -1.840 8.491 14.717 1.00 89.12 76 PHE A C 1
ATOM 617 O O . PHE A 1 76 ? -1.580 7.519 14.012 1.00 89.12 76 PHE A O 1
ATOM 624 N N . ALA A 1 77 ? -2.027 8.387 16.037 1.00 89.56 77 ALA A N 1
ATOM 625 C CA . ALA A 1 77 ? -1.967 7.101 16.738 1.00 89.56 77 ALA A CA 1
ATOM 626 C C . ALA A 1 77 ? -2.985 6.093 16.173 1.00 89.56 77 ALA A C 1
ATOM 628 O O . ALA A 1 77 ? -2.645 4.945 15.887 1.00 89.56 77 ALA A O 1
ATOM 629 N N . TYR A 1 78 ? -4.227 6.530 15.932 1.00 93.44 78 TYR A N 1
ATOM 630 C CA . TYR A 1 78 ? -5.224 5.699 15.252 1.00 93.44 78 TYR A CA 1
ATOM 631 C C . TYR A 1 78 ? -4.791 5.326 13.838 1.00 93.44 78 TYR A C 1
ATOM 633 O O . TYR A 1 78 ? -4.975 4.178 13.443 1.00 93.44 78 TYR A O 1
ATOM 641 N N . ALA A 1 79 ? -4.222 6.263 13.075 1.00 92.25 79 ALA A N 1
ATOM 642 C CA . ALA A 1 79 ? -3.785 5.986 11.713 1.00 92.25 79 ALA A CA 1
ATOM 643 C C . ALA A 1 79 ? -2.684 4.921 11.658 1.00 92.25 79 ALA A C 1
ATOM 645 O O . ALA A 1 79 ? -2.757 4.010 10.832 1.00 92.25 79 ALA A O 1
ATOM 646 N N . GLU A 1 80 ? -1.712 4.984 12.567 1.00 89.38 80 GLU A N 1
ATOM 647 C CA . GLU A 1 80 ? -0.659 3.973 12.691 1.00 89.38 80 GLU A CA 1
ATOM 648 C C . GLU A 1 80 ? -1.231 2.607 13.080 1.00 89.38 80 GLU A C 1
ATOM 650 O O . GLU A 1 80 ? -0.940 1.598 12.432 1.00 89.38 80 GLU A O 1
ATOM 655 N N . VAL A 1 81 ? -2.097 2.569 14.095 1.00 91.50 81 VAL A N 1
ATOM 656 C CA . VAL A 1 81 ? -2.676 1.318 14.597 1.00 91.50 81 VAL A CA 1
ATOM 657 C C . VAL A 1 81 ? -3.597 0.672 13.570 1.00 91.50 81 VAL A C 1
ATOM 659 O O . VAL A 1 81 ? -3.420 -0.507 13.271 1.00 91.50 81 VAL A O 1
ATOM 662 N N . LEU A 1 82 ? -4.519 1.429 12.972 1.00 95.06 82 LEU A N 1
ATOM 663 C CA . LEU A 1 82 ? -5.404 0.925 11.920 1.00 95.06 82 LEU A CA 1
ATOM 664 C C . LEU A 1 82 ? -4.601 0.370 10.740 1.00 95.06 82 LEU A C 1
ATOM 666 O O . LEU A 1 82 ? -4.906 -0.722 10.268 1.00 95.06 82 LEU A O 1
ATOM 670 N N . SER A 1 83 ? -3.542 1.068 10.316 1.00 93.00 83 SER A N 1
ATOM 671 C CA . SER A 1 83 ? -2.644 0.563 9.271 1.00 93.00 83 SER A CA 1
ATOM 672 C C . SER A 1 83 ? -2.013 -0.768 9.676 1.00 93.00 83 SER A C 1
ATOM 674 O O . SER A 1 83 ? -2.069 -1.728 8.915 1.00 93.00 83 SER A O 1
ATOM 676 N N . SER A 1 84 ? -1.467 -0.857 10.893 1.00 90.75 84 SER A N 1
ATOM 677 C CA . SER A 1 84 ? -0.804 -2.073 11.382 1.00 90.75 84 SER A CA 1
ATOM 678 C C . SER A 1 84 ? -1.743 -3.275 11.529 1.00 90.75 84 SER A C 1
ATOM 680 O O . SER A 1 84 ? -1.307 -4.407 11.340 1.00 90.75 84 SER A O 1
ATOM 682 N N . LEU A 1 85 ? -3.020 -3.030 11.837 1.00 92.06 85 LEU A N 1
ATOM 683 C CA . LEU A 1 85 ? -4.029 -4.069 12.035 1.00 92.06 85 LEU A CA 1
ATOM 684 C C . LEU A 1 85 ? -4.524 -4.661 10.719 1.00 92.06 85 LEU A C 1
ATOM 686 O O . LEU A 1 85 ? -4.657 -5.877 10.608 1.00 92.06 85 LEU A O 1
ATOM 690 N N . ILE A 1 86 ? -4.813 -3.808 9.734 1.00 94.19 86 ILE A N 1
ATOM 691 C CA . ILE A 1 86 ? -5.434 -4.249 8.479 1.00 94.19 86 ILE A CA 1
ATOM 692 C C . ILE A 1 86 ? -4.402 -4.716 7.452 1.00 94.19 86 ILE A C 1
ATOM 694 O O . ILE A 1 86 ? -4.698 -5.591 6.648 1.00 94.19 86 ILE A O 1
ATOM 698 N N . LEU A 1 87 ? -3.190 -4.152 7.458 1.00 91.44 87 LEU A N 1
ATOM 699 C CA . LEU A 1 87 ? -2.187 -4.426 6.431 1.00 91.44 87 LEU A CA 1
ATOM 700 C C . LEU A 1 87 ? -1.804 -5.917 6.316 1.00 91.44 87 LEU A C 1
ATOM 702 O O . LEU A 1 87 ? -1.655 -6.377 5.184 1.00 91.44 87 LEU A O 1
ATOM 706 N N . PRO A 1 88 ? -1.689 -6.701 7.411 1.00 91.31 88 PRO A N 1
ATOM 707 C CA . PRO A 1 88 ? -1.462 -8.145 7.321 1.00 91.31 88 PRO A CA 1
ATOM 708 C C . PRO A 1 88 ? -2.517 -8.893 6.493 1.00 91.31 88 PRO A C 1
ATOM 710 O O . PRO A 1 88 ? -2.187 -9.889 5.859 1.00 91.31 88 PRO A O 1
ATOM 713 N N . LEU A 1 89 ? -3.752 -8.387 6.439 1.00 92.38 89 LEU A N 1
ATOM 714 C CA . LEU A 1 89 ? -4.849 -8.999 5.689 1.00 92.38 89 LEU A CA 1
ATOM 715 C C . LEU A 1 89 ? -4.782 -8.715 4.177 1.00 92.38 89 LEU A C 1
ATOM 717 O O . LEU A 1 89 ? -5.484 -9.356 3.398 1.00 92.38 89 LEU A O 1
ATOM 721 N N . ALA A 1 90 ? -3.946 -7.774 3.723 1.00 92.38 90 ALA A N 1
ATOM 722 C CA . ALA A 1 90 ? -3.918 -7.332 2.324 1.00 92.38 90 ALA A CA 1
ATOM 723 C C . ALA A 1 90 ? -3.584 -8.450 1.322 1.00 92.38 90 ALA A C 1
ATOM 725 O O . ALA A 1 90 ? -4.074 -8.425 0.190 1.00 92.38 90 ALA A O 1
ATOM 726 N N . SER A 1 91 ? -2.780 -9.436 1.734 1.00 89.44 91 SER A N 1
ATOM 727 C CA . SER A 1 91 ? -2.456 -10.609 0.914 1.00 89.44 91 SER A CA 1
ATOM 728 C C . SER A 1 91 ? -3.512 -11.712 0.939 1.00 89.44 91 SER A C 1
ATOM 730 O O . SER A 1 91 ? -3.460 -12.594 0.086 1.00 89.44 91 SER A O 1
ATOM 732 N N . GLU A 1 92 ? -4.422 -11.688 1.912 1.00 90.25 92 GLU A N 1
ATOM 733 C CA . GLU A 1 92 ? -5.327 -12.801 2.227 1.00 90.25 92 GLU A CA 1
ATOM 734 C C . GLU A 1 92 ? -6.787 -12.500 1.864 1.00 90.25 92 GLU A C 1
ATOM 736 O O . GLU A 1 92 ? -7.537 -13.417 1.536 1.00 90.25 92 GLU A O 1
ATOM 741 N N . LEU A 1 93 ? -7.199 -11.228 1.894 1.00 90.56 93 LEU A N 1
ATOM 742 C CA . LEU A 1 93 ? -8.577 -10.832 1.601 1.00 90.56 93 LEU A CA 1
ATOM 743 C C . LEU A 1 93 ? -8.913 -10.992 0.118 1.00 90.56 93 LEU A C 1
ATOM 745 O O . LEU A 1 93 ? -8.206 -10.482 -0.759 1.00 90.56 93 LEU A O 1
ATOM 749 N N . THR A 1 94 ? -10.050 -11.634 -0.142 1.00 88.88 94 THR A N 1
ATOM 750 C CA . THR A 1 94 ? -10.628 -11.796 -1.477 1.00 88.88 94 THR A CA 1
ATOM 751 C C . THR A 1 94 ? -12.091 -11.350 -1.471 1.00 88.88 94 THR A C 1
ATOM 753 O O . THR A 1 94 ? -12.359 -10.154 -1.590 1.00 88.88 94 THR A O 1
ATOM 756 N N . ALA A 1 95 ? -13.042 -12.269 -1.302 1.00 89.44 95 ALA A N 1
ATOM 757 C CA . ALA A 1 95 ? -14.472 -11.972 -1.242 1.00 89.44 9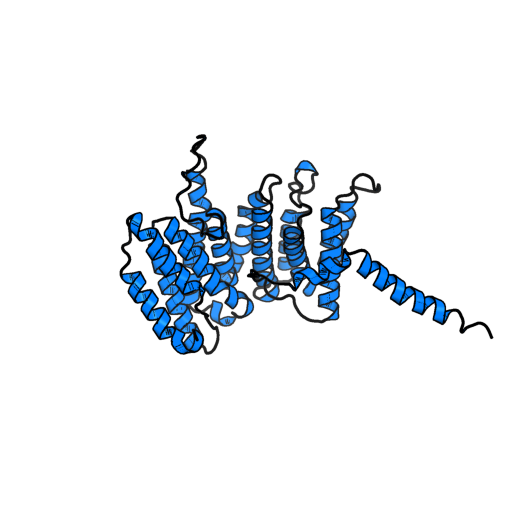5 ALA A CA 1
ATOM 758 C C . ALA A 1 95 ? -14.837 -11.095 -0.032 1.00 89.44 95 ALA A C 1
ATOM 760 O O . ALA A 1 95 ? -15.722 -10.244 -0.130 1.00 89.44 95 ALA A O 1
ATOM 761 N N . GLU A 1 96 ? -14.105 -11.250 1.070 1.00 92.44 96 GLU A N 1
ATOM 762 C CA . GLU A 1 96 ? -14.279 -10.535 2.335 1.00 92.44 96 GLU A CA 1
ATOM 763 C C . GLU A 1 96 ? -14.128 -9.015 2.176 1.00 92.44 96 GLU A C 1
ATOM 765 O O . GLU A 1 96 ? -14.786 -8.242 2.872 1.00 92.44 96 GLU A O 1
ATOM 770 N N . ALA A 1 97 ? -13.324 -8.567 1.203 1.00 93.25 97 ALA A N 1
ATOM 771 C CA . ALA A 1 97 ? -13.149 -7.148 0.894 1.00 93.25 97 ALA A CA 1
ATOM 772 C C . ALA A 1 97 ? -14.453 -6.462 0.436 1.00 93.25 97 ALA A C 1
ATOM 774 O O . ALA A 1 97 ? -14.534 -5.233 0.452 1.00 93.25 97 ALA A O 1
ATOM 775 N N . ASN A 1 98 ? -15.469 -7.243 0.049 1.00 94.38 98 ASN A N 1
ATOM 776 C CA . ASN A 1 98 ? -16.792 -6.763 -0.351 1.00 94.38 98 ASN A CA 1
ATOM 777 C C . ASN A 1 98 ? -17.830 -6.822 0.784 1.00 94.38 98 ASN A C 1
ATOM 779 O O . ASN A 1 98 ? -18.984 -6.451 0.571 1.00 94.38 98 ASN A O 1
ATOM 783 N N . HIS A 1 99 ? -17.454 -7.274 1.986 1.00 95.19 99 HIS A N 1
ATOM 784 C CA . HIS A 1 99 ? -18.364 -7.301 3.127 1.00 95.19 99 HIS A CA 1
ATOM 785 C C . HIS A 1 99 ? -18.824 -5.871 3.494 1.00 95.19 99 HIS A C 1
ATOM 787 O O . HIS A 1 99 ? -17.969 -4.994 3.653 1.00 95.19 99 HIS A O 1
ATOM 793 N N . PRO A 1 100 ? -20.131 -5.593 3.684 1.00 95.88 100 PRO A N 1
ATOM 794 C CA . PRO A 1 100 ? -20.641 -4.223 3.830 1.00 95.88 100 PRO A CA 1
ATOM 795 C C . PRO A 1 100 ? -19.988 -3.405 4.953 1.00 95.88 100 PRO A C 1
ATOM 797 O O . PRO A 1 100 ? -19.608 -2.255 4.733 1.00 95.88 100 PRO A O 1
ATOM 800 N N . LEU A 1 101 ? -19.790 -4.006 6.136 1.00 95.25 101 LEU A N 1
ATOM 801 C CA . LEU A 1 101 ? -19.129 -3.334 7.267 1.00 95.25 101 LEU A CA 1
ATOM 802 C C . LEU A 1 101 ? -17.669 -2.985 6.946 1.00 95.25 101 LEU A C 1
ATOM 804 O O . LEU A 1 101 ? -17.173 -1.930 7.342 1.00 95.25 101 LEU A O 1
ATOM 808 N N . TRP A 1 102 ? -16.993 -3.857 6.194 1.00 97.12 102 TRP A N 1
ATOM 809 C CA . TRP A 1 102 ? -15.597 -3.681 5.807 1.00 97.12 102 TRP A CA 1
ATOM 810 C C . TRP A 1 102 ? -15.445 -2.588 4.749 1.00 97.12 102 TRP A C 1
ATOM 812 O O . TRP A 1 102 ? -14.579 -1.717 4.864 1.00 97.12 102 TRP A O 1
ATOM 822 N N . VAL A 1 103 ? -16.325 -2.578 3.745 1.00 97.62 103 VAL A N 1
ATOM 823 C CA . VAL A 1 103 ? -16.375 -1.534 2.711 1.00 97.62 103 VAL A CA 1
ATOM 824 C C . VAL A 1 103 ? -16.638 -0.168 3.338 1.00 97.62 103 VAL A C 1
ATOM 826 O O . VAL A 1 103 ? -15.954 0.804 3.009 1.00 97.62 103 VAL A O 1
ATOM 829 N N . GLU A 1 104 ? -17.586 -0.076 4.273 1.00 97.56 104 GLU A N 1
ATOM 830 C CA . GLU A 1 104 ? -17.863 1.179 4.971 1.00 97.56 104 GLU A CA 1
ATOM 831 C C . GLU A 1 104 ? -16.639 1.653 5.769 1.00 97.56 104 GLU A C 1
ATOM 833 O O . GLU A 1 104 ? -16.233 2.814 5.638 1.00 97.56 104 GLU A O 1
ATOM 838 N N . ALA A 1 105 ? -16.023 0.759 6.551 1.00 97.62 105 ALA A N 1
ATOM 839 C CA . ALA A 1 105 ? -14.864 1.083 7.375 1.00 97.62 105 ALA A CA 1
ATOM 840 C C . ALA A 1 105 ? -13.674 1.548 6.520 1.00 97.62 105 ALA A C 1
ATOM 842 O O . ALA A 1 105 ? -13.184 2.665 6.695 1.00 97.62 105 ALA A O 1
ATOM 843 N N . THR A 1 106 ? -13.262 0.749 5.531 1.00 97.62 106 THR A N 1
ATOM 844 C CA . THR A 1 106 ? -12.140 1.072 4.629 1.00 97.62 106 THR A CA 1
ATOM 845 C C . THR A 1 106 ? -12.364 2.391 3.883 1.00 97.62 106 THR A C 1
ATOM 847 O O . THR A 1 106 ? -11.455 3.224 3.805 1.00 97.62 106 THR A O 1
ATOM 850 N N . THR A 1 107 ? -13.593 2.654 3.429 1.00 97.88 107 THR A N 1
ATOM 851 C CA . THR A 1 107 ? -13.962 3.915 2.768 1.00 97.88 107 THR A CA 1
ATOM 852 C C . THR A 1 107 ? -13.867 5.116 3.712 1.00 97.88 107 THR A C 1
ATOM 854 O O . THR A 1 107 ? -13.334 6.165 3.333 1.00 97.88 107 THR A O 1
ATOM 857 N N . GLN A 1 108 ? -14.375 5.005 4.944 1.00 97.81 108 GLN A N 1
ATOM 858 C CA . GLN A 1 108 ? -14.295 6.086 5.933 1.00 97.81 108 GLN A CA 1
ATOM 859 C C . GLN A 1 108 ? -12.846 6.355 6.365 1.00 97.81 108 GLN A C 1
ATOM 861 O O . GLN A 1 108 ? -12.435 7.520 6.427 1.00 97.81 108 GLN A O 1
ATOM 866 N N . MET A 1 109 ? -12.060 5.296 6.584 1.00 97.38 109 MET A N 1
ATOM 867 C CA . MET A 1 109 ? -10.629 5.376 6.887 1.00 97.38 109 MET A CA 1
ATOM 868 C C . MET A 1 109 ? -9.880 6.127 5.790 1.00 97.38 109 MET A C 1
ATOM 870 O O . MET A 1 109 ? -9.206 7.116 6.085 1.00 97.38 109 MET A O 1
ATOM 874 N N . TYR A 1 110 ? -10.061 5.720 4.528 1.00 97.19 110 TYR A N 1
ATOM 875 C CA . TYR A 1 110 ? -9.439 6.377 3.381 1.00 97.19 110 TYR A CA 1
ATOM 876 C C . TYR A 1 110 ? -9.830 7.857 3.297 1.00 97.19 110 TYR A C 1
ATOM 878 O O . TYR A 1 110 ? -8.959 8.722 3.232 1.00 97.19 110 TYR A O 1
ATOM 886 N N . LYS A 1 111 ? -11.128 8.183 3.381 1.00 95.94 111 LYS A N 1
ATOM 887 C CA . LYS A 1 111 ? -11.619 9.573 3.296 1.00 95.94 111 LYS A CA 1
ATOM 888 C C . LYS A 1 111 ? -11.055 10.467 4.403 1.00 95.94 111 LYS A C 1
ATOM 890 O O . LYS A 1 111 ? -10.672 11.608 4.132 1.00 95.94 111 LYS A O 1
ATOM 895 N N . LYS A 1 112 ? -11.005 9.989 5.651 1.00 94.94 112 LYS A N 1
ATOM 896 C CA . LYS A 1 112 ? -10.430 10.754 6.772 1.00 94.94 112 LYS A CA 1
ATOM 897 C C . LYS A 1 112 ? -8.911 10.886 6.616 1.00 94.94 112 LYS A C 1
ATOM 899 O O . LYS A 1 112 ? -8.408 11.995 6.775 1.00 94.94 112 LYS A O 1
ATOM 904 N N . ALA A 1 113 ? -8.202 9.823 6.236 1.00 94.44 113 ALA A N 1
ATOM 905 C CA . ALA A 1 113 ? -6.757 9.852 5.992 1.00 94.44 113 ALA A CA 1
ATOM 906 C C . ALA A 1 113 ? -6.371 10.799 4.844 1.00 94.44 113 ALA A C 1
ATOM 908 O O . ALA A 1 113 ? -5.458 11.610 4.991 1.00 94.44 113 ALA A O 1
ATOM 909 N N . HIS A 1 114 ? -7.140 10.789 3.753 1.00 93.06 114 HIS A N 1
ATOM 910 C CA . HIS A 1 114 ? -6.999 11.725 2.641 1.00 93.06 114 HIS A CA 1
ATOM 911 C C . HIS A 1 114 ? -7.096 13.178 3.123 1.00 93.06 114 HIS A C 1
ATOM 913 O O . HIS A 1 114 ? -6.225 13.998 2.839 1.00 93.06 114 HIS A O 1
ATOM 919 N N . ARG A 1 115 ? -8.115 13.506 3.930 1.00 91.25 115 ARG A N 1
ATOM 920 C CA . ARG A 1 115 ? -8.248 14.848 4.526 1.00 91.25 115 ARG A CA 1
ATOM 921 C C . ARG A 1 115 ? -7.045 15.207 5.396 1.00 91.25 115 ARG A C 1
ATOM 923 O O . ARG A 1 115 ? -6.598 16.341 5.332 1.00 91.25 115 ARG A O 1
ATOM 930 N N . LEU A 1 116 ? -6.497 14.278 6.177 1.00 88.44 116 LEU A N 1
ATOM 931 C CA . LEU A 1 116 ? -5.307 14.542 7.000 1.00 88.44 116 LEU A CA 1
ATOM 932 C C . LEU A 1 116 ? -4.064 14.824 6.150 1.00 88.44 116 LEU A C 1
ATOM 934 O O . LEU A 1 116 ? -3.293 15.728 6.474 1.00 88.44 116 LEU A O 1
ATOM 938 N N . CYS A 1 117 ? -3.901 14.101 5.041 1.00 85.44 117 CYS A N 1
ATOM 939 C CA . CYS A 1 117 ? -2.769 14.273 4.135 1.00 85.44 117 CYS A CA 1
ATOM 940 C C . CYS A 1 117 ? -2.778 15.647 3.441 1.00 85.44 117 CYS A C 1
ATOM 942 O O . CYS A 1 117 ? -1.724 16.260 3.290 1.00 85.44 117 CYS A O 1
ATOM 944 N N . TYR A 1 118 ? -3.952 16.162 3.054 1.00 77.75 118 TYR A N 1
ATOM 945 C CA . TYR A 1 118 ? -4.046 17.408 2.276 1.00 77.75 118 TYR A CA 1
ATOM 946 C C . TYR A 1 118 ? -4.497 18.639 3.077 1.00 77.75 118 TYR A C 1
ATOM 948 O O . TYR A 1 118 ? -4.154 19.755 2.698 1.00 77.75 118 TYR A O 1
ATOM 956 N N . ASN A 1 119 ? -5.167 18.480 4.224 1.00 68.38 119 ASN A N 1
ATOM 957 C CA . ASN A 1 119 ? -5.533 19.613 5.089 1.00 68.38 119 ASN A CA 1
ATOM 958 C C . ASN A 1 119 ? -4.391 20.043 6.024 1.00 68.38 119 ASN A C 1
ATOM 960 O O . ASN A 1 119 ? -4.398 21.166 6.512 1.00 68.38 119 ASN A O 1
ATOM 964 N N . SER A 1 120 ? -3.384 19.197 6.265 1.00 55.31 120 SER A N 1
ATOM 965 C CA . SER A 1 120 ? -2.159 19.601 6.981 1.00 55.31 120 SER A CA 1
ATOM 966 C C . SER A 1 120 ? -1.295 20.573 6.161 1.00 55.31 120 SER A C 1
ATOM 968 O O . SER A 1 120 ? -0.524 21.355 6.717 1.00 55.31 120 SER A O 1
ATOM 970 N N . SER A 1 121 ? -1.493 20.615 4.837 1.00 45.09 121 SER A N 1
ATOM 971 C CA . SER A 1 121 ? -0.765 21.507 3.927 1.00 45.09 121 SER A CA 1
ATOM 972 C C . SER A 1 121 ? -1.128 22.992 4.090 1.00 45.09 121 SER A C 1
ATOM 974 O O . SER A 1 121 ? -0.339 23.845 3.690 1.00 45.09 121 SER A O 1
ATOM 976 N N . THR A 1 122 ? -2.260 23.339 4.712 1.00 36.38 122 THR A N 1
ATOM 977 C CA . THR A 1 122 ? -2.601 24.740 5.034 1.00 36.38 122 THR A CA 1
ATOM 978 C C . THR A 1 122 ? -2.005 25.231 6.353 1.00 36.38 122 THR A C 1
ATOM 980 O O . THR A 1 122 ? -1.945 26.440 6.556 1.00 36.38 122 THR A O 1
ATOM 983 N N . ALA A 1 123 ? -1.488 24.352 7.220 1.00 36.50 123 ALA A N 1
ATOM 984 C CA . ALA A 1 123 ? -0.777 24.769 8.435 1.00 36.50 123 ALA A CA 1
ATOM 985 C C . ALA A 1 123 ? 0.723 25.013 8.179 1.00 36.50 123 ALA A C 1
ATOM 987 O O . ALA A 1 123 ? 1.318 25.916 8.766 1.00 36.50 123 ALA A O 1
ATOM 988 N N . SER A 1 124 ? 1.339 24.266 7.257 1.00 38.62 124 SER A N 1
ATOM 989 C CA . SER A 1 124 ? 2.780 24.377 6.973 1.00 38.62 124 SER A CA 1
ATOM 990 C C . SER A 1 124 ? 3.157 25.482 5.975 1.00 38.62 124 SER A C 1
ATOM 992 O O . SER A 1 124 ? 4.343 25.741 5.795 1.00 38.62 124 SER A O 1
ATOM 994 N N . GLN A 1 125 ? 2.191 26.154 5.334 1.00 34.19 125 GLN A N 1
ATOM 995 C CA . GLN A 1 125 ? 2.464 27.250 4.384 1.00 34.19 125 GLN A CA 1
ATOM 996 C C . GLN A 1 125 ? 2.331 28.664 4.974 1.00 34.19 125 GLN A C 1
ATOM 998 O O . GLN A 1 125 ? 2.679 29.629 4.301 1.00 34.19 125 GLN A O 1
ATOM 1003 N N . VAL A 1 126 ? 1.894 28.810 6.232 1.00 32.12 126 VAL A N 1
ATOM 1004 C CA . VAL A 1 126 ? 1.798 30.131 6.895 1.00 32.12 126 VAL A CA 1
ATOM 1005 C C . VAL A 1 126 ? 2.989 30.410 7.825 1.00 32.12 126 VAL A C 1
ATOM 1007 O O . VAL A 1 126 ? 3.230 31.549 8.214 1.00 32.12 126 VAL A O 1
ATOM 1010 N N . ALA A 1 127 ? 3.806 29.404 8.139 1.00 32.47 127 ALA A N 1
ATOM 1011 C CA . ALA A 1 127 ? 4.975 29.572 8.994 1.00 32.47 127 ALA A CA 1
ATOM 1012 C C . ALA A 1 127 ? 6.252 29.799 8.169 1.00 32.47 127 ALA A C 1
ATOM 1014 O O . ALA A 1 127 ? 7.143 28.957 8.106 1.00 32.47 127 ALA A O 1
ATOM 1015 N N . GLY A 1 128 ? 6.392 31.010 7.625 1.00 32.06 128 GLY A N 1
ATOM 1016 C CA . GLY A 1 128 ? 7.703 31.634 7.402 1.00 32.06 128 GLY A CA 1
ATOM 1017 C C . GLY A 1 128 ? 8.388 32.018 8.723 1.00 32.06 128 GLY A C 1
ATOM 1018 O O . GLY A 1 128 ? 9.030 33.061 8.806 1.00 32.06 128 GLY A O 1
ATOM 1019 N N . SER A 1 129 ? 8.208 31.221 9.778 1.00 27.80 129 SER A N 1
ATOM 1020 C CA . SER A 1 129 ? 8.743 31.461 11.108 1.00 27.80 129 SER A CA 1
ATOM 1021 C C . SER A 1 129 ? 9.698 30.333 11.477 1.00 27.80 129 SER A C 1
ATOM 1023 O O . SER A 1 129 ? 9.367 29.152 11.497 1.00 27.80 129 SER A O 1
ATOM 1025 N N . THR A 1 130 ? 10.918 30.730 11.810 1.00 30.05 130 THR A N 1
ATOM 1026 C CA . THR A 1 130 ? 12.017 29.936 12.372 1.00 30.05 130 THR A CA 1
ATOM 1027 C C . THR A 1 130 ? 11.718 29.393 13.779 1.00 30.05 130 THR A C 1
ATOM 1029 O O . THR A 1 130 ? 12.629 29.144 14.570 1.00 30.05 130 THR A O 1
ATOM 1032 N N . ALA A 1 131 ? 10.448 29.175 14.116 1.00 26.59 131 ALA A N 1
ATOM 1033 C CA . ALA A 1 131 ? 10.051 28.563 15.367 1.00 26.59 131 ALA A CA 1
ATOM 1034 C C . ALA A 1 131 ? 10.148 27.041 15.220 1.00 26.59 131 ALA A C 1
ATOM 1036 O O . ALA A 1 131 ? 9.238 26.381 14.722 1.00 26.59 131 ALA A O 1
ATOM 1037 N N . ARG A 1 132 ? 11.275 26.478 15.675 1.00 28.41 132 ARG A N 1
ATOM 1038 C CA . ARG A 1 132 ? 11.337 25.069 16.087 1.00 28.41 132 ARG A CA 1
ATOM 1039 C C . ARG A 1 132 ? 10.104 24.784 16.958 1.00 28.41 132 ARG A C 1
ATOM 1041 O O . ARG A 1 132 ? 9.970 25.456 17.984 1.00 28.41 132 ARG A O 1
ATOM 1048 N N . PRO A 1 133 ? 9.232 23.818 16.620 1.00 32.53 133 PRO A N 1
ATOM 1049 C CA . PRO A 1 133 ? 8.248 23.368 17.586 1.00 32.53 133 PRO A CA 1
ATOM 1050 C C . PRO A 1 133 ? 9.021 22.805 18.780 1.00 32.53 133 PRO A C 1
ATOM 1052 O O . PRO A 1 133 ? 9.991 22.058 18.615 1.00 32.53 133 PRO A O 1
ATOM 1055 N N . ALA A 1 134 ? 8.653 23.264 19.975 1.00 29.98 134 ALA A N 1
ATOM 1056 C CA . ALA A 1 134 ? 9.282 22.872 21.221 1.00 29.98 134 ALA A CA 1
ATOM 1057 C C . ALA A 1 134 ? 9.364 21.341 21.295 1.00 29.98 134 ALA A C 1
ATOM 1059 O O . ALA A 1 134 ? 8.356 20.640 21.229 1.00 29.98 134 ALA A O 1
ATOM 1060 N N . GLN A 1 135 ? 10.591 20.834 21.405 1.00 33.84 135 GLN A N 1
ATOM 1061 C CA . GLN A 1 135 ? 10.888 19.439 21.694 1.00 33.84 135 GLN A CA 1
ATOM 1062 C C . GLN A 1 135 ? 10.311 19.103 23.071 1.00 33.84 135 GLN A C 1
ATOM 1064 O O . GLN A 1 135 ? 10.995 19.312 24.062 1.00 33.84 135 GLN A O 1
ATOM 1069 N N . ASN A 1 136 ? 9.059 18.655 23.147 1.00 30.12 136 ASN A N 1
ATOM 1070 C CA . ASN A 1 136 ? 8.510 17.969 24.325 1.00 30.12 136 ASN A CA 1
ATOM 1071 C C . ASN A 1 136 ? 7.259 17.125 24.016 1.00 30.12 136 ASN A C 1
ATOM 1073 O O . ASN A 1 136 ? 6.529 16.737 24.923 1.00 30.12 136 ASN A O 1
ATOM 1077 N N . THR A 1 137 ? 7.028 16.771 22.752 1.00 35.91 137 THR A N 1
ATOM 1078 C CA . THR A 1 137 ? 6.171 15.637 22.401 1.00 35.91 137 THR A CA 1
ATOM 1079 C C . THR A 1 137 ? 6.989 14.353 22.485 1.00 35.91 137 THR A C 1
ATOM 1081 O O . THR A 1 137 ? 8.140 14.290 22.044 1.00 35.91 137 THR A O 1
ATOM 1084 N N . VAL A 1 138 ? 6.407 13.333 23.114 1.00 34.69 138 VAL A N 1
ATOM 1085 C CA . VAL A 1 138 ? 6.962 11.982 23.222 1.00 34.69 138 VAL A CA 1
ATOM 1086 C C . VAL A 1 138 ? 7.439 11.537 21.833 1.00 34.69 138 VAL A C 1
ATOM 1088 O O . VAL A 1 138 ? 6.627 11.348 20.933 1.00 34.69 138 VAL A O 1
ATOM 1091 N N . LYS A 1 139 ? 8.759 11.381 21.649 1.00 36.03 139 LYS A N 1
ATOM 1092 C CA . LYS A 1 139 ? 9.383 10.814 20.439 1.00 36.03 139 LYS A CA 1
ATOM 1093 C C . LYS A 1 139 ? 9.062 9.316 20.335 1.00 36.03 139 LYS A C 1
ATOM 1095 O O . LYS A 1 139 ? 9.937 8.479 20.528 1.00 36.03 139 LYS A O 1
ATOM 1100 N N . SER A 1 140 ? 7.796 8.981 20.109 1.00 35.72 140 SER A N 1
ATOM 1101 C CA . SER A 1 140 ? 7.324 7.601 19.961 1.00 35.72 140 SER A CA 1
ATOM 1102 C C . SER A 1 140 ? 6.351 7.421 18.793 1.00 35.72 140 SER A C 1
ATOM 1104 O O . SER A 1 140 ? 5.729 6.366 18.696 1.00 35.72 140 SER A O 1
ATOM 1106 N N . THR A 1 141 ? 6.215 8.395 17.894 1.00 44.19 141 THR A N 1
ATOM 1107 C CA . THR A 1 141 ? 5.666 8.116 16.565 1.00 44.19 141 THR A CA 1
ATOM 1108 C C . THR A 1 141 ? 6.815 7.634 15.693 1.00 44.19 141 THR A C 1
ATOM 1110 O O . THR A 1 141 ? 7.842 8.302 15.553 1.00 44.19 141 THR A O 1
ATOM 1113 N N . ILE A 1 142 ? 6.678 6.426 15.152 1.00 51.31 142 ILE A N 1
ATOM 1114 C CA . ILE A 1 142 ? 7.682 5.822 14.261 1.00 51.31 142 ILE A CA 1
ATOM 1115 C C . ILE A 1 142 ? 7.757 6.641 12.953 1.00 51.31 142 ILE A C 1
ATOM 1117 O O . ILE A 1 142 ? 8.757 6.590 12.234 1.00 51.31 142 ILE A O 1
ATOM 1121 N N . TYR A 1 143 ? 6.715 7.430 12.663 1.00 52.75 143 TYR A N 1
ATOM 1122 C CA . TYR A 1 143 ? 6.483 8.123 11.402 1.00 52.75 143 TYR A CA 1
ATOM 1123 C C . TYR A 1 143 ? 6.249 9.630 11.586 1.00 52.75 143 TYR A C 1
ATOM 1125 O O . TYR A 1 143 ? 5.811 10.096 12.639 1.00 52.75 143 TYR A O 1
ATOM 1133 N N . ASN A 1 144 ? 6.544 10.400 10.532 1.00 65.75 144 ASN A N 1
ATOM 1134 C CA . ASN A 1 144 ? 6.131 11.800 10.438 1.00 65.75 144 ASN A CA 1
ATOM 1135 C C . ASN A 1 144 ? 4.607 11.876 10.228 1.00 65.75 144 ASN A C 1
ATOM 1137 O O . ASN A 1 144 ? 4.020 11.007 9.591 1.00 65.75 144 ASN A O 1
ATOM 1141 N N . GLU A 1 145 ? 3.962 12.948 10.690 1.00 67.44 145 GLU A N 1
ATOM 1142 C CA . GLU A 1 145 ? 2.502 13.147 10.601 1.00 67.44 145 GLU A CA 1
ATOM 1143 C C . GLU A 1 145 ? 1.933 12.904 9.185 1.00 67.44 145 GLU A C 1
ATOM 1145 O O . GLU A 1 145 ? 0.983 12.143 8.985 1.00 67.44 145 GLU A O 1
ATOM 1150 N N . GLY A 1 146 ? 2.568 13.488 8.163 1.00 71.50 146 GLY A N 1
ATOM 1151 C CA . GLY A 1 146 ? 2.169 13.307 6.763 1.00 71.50 146 GLY A CA 1
ATOM 1152 C C . GLY A 1 146 ? 2.429 11.905 6.201 1.00 71.50 146 GLY A C 1
ATOM 1153 O O . GLY A 1 146 ? 1.874 11.557 5.159 1.00 71.50 146 GLY A O 1
ATOM 1154 N N . ASP A 1 147 ? 3.260 11.099 6.855 1.00 81.25 147 ASP A N 1
ATOM 1155 C CA . ASP A 1 147 ? 3.553 9.725 6.452 1.00 81.25 147 ASP A CA 1
ATOM 1156 C C . ASP A 1 147 ? 2.517 8.752 7.003 1.00 81.25 147 ASP A C 1
ATOM 1158 O O . ASP A 1 147 ? 2.038 7.902 6.255 1.00 81.25 147 ASP A O 1
ATOM 1162 N N . SER A 1 148 ? 2.108 8.908 8.265 1.00 86.50 148 SER A N 1
ATOM 1163 C CA . SER A 1 148 ? 1.082 8.054 8.877 1.00 86.50 148 SER A CA 1
ATOM 1164 C C . SER A 1 148 ? -0.240 8.122 8.105 1.00 86.50 148 SER A C 1
ATOM 1166 O O . SER A 1 148 ? -0.893 7.099 7.899 1.00 86.50 148 SER A O 1
ATOM 1168 N N . ALA A 1 149 ? -0.607 9.305 7.594 1.00 90.94 149 ALA A N 1
ATOM 1169 C CA . ALA A 1 149 ? -1.782 9.466 6.737 1.00 90.94 149 ALA A CA 1
ATOM 1170 C C . ALA A 1 149 ? -1.654 8.693 5.411 1.00 90.94 149 ALA A C 1
ATOM 1172 O O . ALA A 1 149 ? -2.573 7.969 5.032 1.00 90.94 149 ALA A O 1
ATOM 1173 N N . LEU A 1 150 ? -0.511 8.799 4.727 1.00 92.69 150 LEU A N 1
ATOM 1174 C CA . LEU A 1 150 ? -0.255 8.105 3.461 1.00 92.69 150 LEU A CA 1
ATOM 1175 C C . LEU A 1 150 ? -0.211 6.577 3.637 1.00 92.69 150 LEU A C 1
ATOM 1177 O O . LEU A 1 150 ? -0.761 5.844 2.808 1.00 92.69 150 LEU A O 1
ATOM 1181 N N . ILE A 1 151 ? 0.409 6.093 4.718 1.00 92.94 151 ILE A N 1
ATOM 1182 C CA . ILE A 1 151 ? 0.438 4.665 5.059 1.00 92.94 151 ILE A CA 1
ATOM 1183 C C . ILE A 1 151 ? -0.986 4.163 5.296 1.00 92.94 151 ILE A C 1
ATOM 1185 O O . ILE A 1 151 ? -1.341 3.109 4.769 1.00 92.94 151 ILE A O 1
ATOM 1189 N N . LEU A 1 152 ? -1.821 4.915 6.021 1.00 95.31 152 LEU A N 1
ATOM 1190 C CA . LEU A 1 152 ? -3.212 4.531 6.257 1.00 95.31 152 LEU A CA 1
ATOM 1191 C C . LEU A 1 152 ? -4.030 4.514 4.968 1.00 95.31 152 LEU A C 1
ATOM 1193 O O . LEU A 1 152 ? -4.759 3.554 4.737 1.00 95.31 152 LEU A O 1
ATOM 1197 N N . MET A 1 153 ? -3.892 5.531 4.111 1.00 96.81 153 MET A N 1
ATOM 1198 C CA . MET A 1 153 ? -4.550 5.543 2.800 1.00 96.81 153 MET A CA 1
ATOM 1199 C C . MET A 1 153 ? -4.167 4.305 1.990 1.00 96.81 153 MET A C 1
ATOM 1201 O O . MET A 1 153 ? -5.036 3.598 1.489 1.00 96.81 153 MET A O 1
ATOM 1205 N N . THR A 1 154 ? -2.870 4.007 1.926 1.00 97.06 154 THR A N 1
ATOM 1206 C CA . THR A 1 154 ? -2.350 2.840 1.209 1.00 97.06 154 THR A CA 1
ATOM 1207 C C . THR A 1 154 ? -2.863 1.536 1.805 1.00 97.06 154 THR A C 1
ATOM 1209 O O . THR A 1 154 ? -3.297 0.661 1.065 1.00 97.06 154 THR A O 1
ATOM 1212 N N . SER A 1 155 ? -2.839 1.405 3.132 1.00 96.25 155 SER A N 1
ATOM 1213 C CA . SER A 1 155 ? -3.281 0.198 3.834 1.00 96.25 155 SER A CA 1
ATOM 1214 C C . SER A 1 155 ? -4.778 -0.027 3.643 1.00 96.25 155 SER A C 1
ATOM 1216 O O . SER A 1 155 ? -5.180 -1.149 3.363 1.00 96.25 155 SER A O 1
ATOM 1218 N N . ALA A 1 156 ? -5.591 1.035 3.717 1.00 97.50 156 ALA A N 1
ATOM 1219 C CA . ALA A 1 156 ? -7.033 0.973 3.492 1.00 97.50 156 ALA A CA 1
ATOM 1220 C C . ALA A 1 156 ? -7.365 0.540 2.058 1.00 97.50 156 ALA A C 1
ATOM 1222 O O . ALA A 1 156 ? -8.185 -0.356 1.876 1.00 97.50 156 ALA A O 1
ATOM 1223 N N . LEU A 1 157 ? -6.690 1.105 1.049 1.00 97.62 157 LEU A N 1
ATOM 1224 C CA . LEU A 1 157 ? -6.835 0.664 -0.345 1.00 97.62 157 LEU A CA 1
ATOM 1225 C C . LEU A 1 157 ? -6.341 -0.772 -0.541 1.00 97.62 157 LEU A C 1
ATOM 1227 O O . LEU A 1 157 ? -6.968 -1.575 -1.231 1.00 97.62 157 LEU A O 1
ATOM 1231 N N . ALA A 1 158 ? -5.245 -1.142 0.118 1.00 96.75 158 ALA A N 1
ATOM 1232 C CA . ALA A 1 158 ? -4.698 -2.483 0.019 1.00 96.75 158 ALA A CA 1
ATOM 1233 C C . ALA A 1 158 ? -5.633 -3.561 0.578 1.00 96.75 158 ALA A C 1
ATOM 1235 O O . ALA A 1 158 ? -5.422 -4.725 0.271 1.00 96.75 158 ALA A O 1
ATOM 1236 N N . VAL A 1 159 ? -6.686 -3.212 1.321 1.00 96.50 159 VAL A N 1
ATOM 1237 C CA . VAL A 1 159 ? -7.717 -4.143 1.813 1.00 96.50 159 VAL A CA 1
ATOM 1238 C C . VAL A 1 159 ? -9.135 -3.788 1.347 1.00 96.50 159 VAL A C 1
ATOM 1240 O O . VAL A 1 159 ? -10.092 -4.394 1.822 1.00 96.50 159 VAL A O 1
ATOM 1243 N N . SER A 1 160 ? -9.303 -2.808 0.453 1.00 96.81 160 SER A N 1
ATOM 1244 C CA . SER A 1 160 ? -10.626 -2.338 0.026 1.00 96.81 160 SER A CA 1
ATOM 1245 C C . SER A 1 160 ? -11.259 -3.201 -1.066 1.00 96.81 160 SER A C 1
ATOM 1247 O O . SER A 1 160 ? -10.588 -4.004 -1.728 1.00 96.81 160 SER A O 1
ATOM 1249 N N . SER A 1 161 ? -12.547 -2.952 -1.314 1.00 96.12 161 SER A N 1
ATOM 1250 C CA . SER A 1 161 ? -13.264 -3.461 -2.483 1.00 96.12 161 SER A CA 1
ATOM 1251 C C . SER A 1 161 ? -12.640 -2.993 -3.802 1.00 96.12 161 SER A C 1
ATOM 1253 O O . SER A 1 161 ? -11.833 -2.053 -3.847 1.00 96.12 161 SER A O 1
ATOM 1255 N N . GLN A 1 162 ? -13.044 -3.658 -4.887 1.00 95.00 162 GLN A N 1
ATOM 1256 C CA . GLN A 1 162 ? -12.605 -3.337 -6.243 1.00 95.00 162 GLN A CA 1
ATOM 1257 C C . GLN A 1 162 ? -12.968 -1.907 -6.653 1.00 95.00 162 GLN A C 1
ATOM 1259 O O . GLN A 1 162 ? -12.133 -1.234 -7.252 1.00 95.00 162 GLN A O 1
ATOM 1264 N N . ASP A 1 163 ? -14.166 -1.443 -6.295 1.00 94.81 163 ASP A N 1
ATOM 1265 C CA . ASP A 1 163 ? -14.672 -0.126 -6.692 1.00 94.81 163 ASP A CA 1
ATOM 1266 C C . ASP A 1 163 ? -13.807 1.000 -6.114 1.00 94.81 163 ASP A C 1
ATOM 1268 O O . ASP A 1 163 ? -13.234 1.796 -6.858 1.00 94.81 163 ASP A O 1
ATOM 1272 N N . LEU A 1 164 ? -13.616 1.009 -4.787 1.00 96.31 164 LEU A N 1
ATOM 1273 C CA . LEU A 1 164 ? -12.799 2.031 -4.129 1.00 96.31 164 LEU A CA 1
ATOM 1274 C C . LEU A 1 164 ? -11.350 1.984 -4.623 1.00 96.31 164 LEU A C 1
ATOM 1276 O O . LEU A 1 164 ? -10.749 3.030 -4.878 1.00 96.31 164 LEU A O 1
ATOM 1280 N N . PHE A 1 165 ? -10.783 0.781 -4.760 1.00 97.50 165 PHE A N 1
ATOM 1281 C CA . PHE A 1 165 ? -9.405 0.627 -5.211 1.00 97.50 165 PHE A CA 1
ATOM 1282 C C . PHE A 1 165 ? -9.231 1.147 -6.638 1.00 97.50 165 PHE A C 1
ATOM 1284 O O . PHE A 1 165 ? -8.359 1.981 -6.878 1.00 97.50 165 PHE A O 1
ATOM 1291 N N . GLY A 1 166 ? -10.064 0.674 -7.571 1.00 94.81 166 GLY A N 1
ATOM 1292 C CA . GLY A 1 166 ? -9.952 0.931 -9.006 1.00 94.81 166 GLY A CA 1
ATOM 1293 C C . GLY A 1 166 ? -9.981 2.412 -9.373 1.00 94.81 166 GLY A C 1
ATOM 1294 O O . GLY A 1 166 ? -9.248 2.817 -10.279 1.00 94.81 166 GLY A O 1
ATOM 1295 N N . GLU A 1 167 ? -10.762 3.207 -8.640 1.00 94.06 167 GLU A N 1
ATOM 1296 C CA . GLU A 1 167 ? -10.885 4.654 -8.841 1.00 94.06 167 GLU A CA 1
ATOM 1297 C C . GLU A 1 167 ? -9.699 5.444 -8.273 1.00 94.06 167 GLU A C 1
ATOM 1299 O O . GLU A 1 167 ? -9.264 6.419 -8.881 1.00 94.06 167 GLU A O 1
ATOM 1304 N N . THR A 1 168 ? -9.148 5.030 -7.128 1.00 96.56 168 THR A N 1
ATOM 1305 C CA . THR A 1 168 ? -8.307 5.921 -6.306 1.00 96.56 168 THR A CA 1
ATOM 1306 C C . THR A 1 168 ? -6.826 5.553 -6.257 1.00 96.56 168 THR A C 1
ATOM 1308 O O . THR A 1 168 ? -5.992 6.427 -6.012 1.00 96.56 168 THR A O 1
ATOM 1311 N N . TRP A 1 169 ? -6.449 4.289 -6.492 1.00 97.12 169 TRP A N 1
ATOM 1312 C CA . TRP A 1 169 ? -5.075 3.830 -6.227 1.00 97.12 169 TRP A CA 1
ATOM 1313 C C . TRP A 1 169 ? -4.018 4.567 -7.055 1.00 97.12 169 TRP A C 1
ATOM 1315 O O . TRP A 1 169 ? -2.941 4.877 -6.550 1.00 97.12 169 TRP A O 1
ATOM 1325 N N . PHE A 1 170 ? -4.322 4.855 -8.322 1.00 97.25 170 PHE A N 1
ATOM 1326 C CA . PHE A 1 170 ? -3.385 5.535 -9.211 1.00 97.25 170 PHE A CA 1
ATOM 1327 C C . PHE A 1 170 ? -3.364 7.045 -8.948 1.00 97.25 170 PHE A C 1
ATOM 1329 O O . PHE A 1 170 ? -2.293 7.646 -8.913 1.00 97.25 170 PHE A O 1
ATOM 1336 N N . GLU A 1 171 ? -4.527 7.644 -8.671 1.00 96.25 171 GLU A N 1
ATOM 1337 C CA . GLU A 1 171 ? -4.643 9.055 -8.277 1.00 96.25 171 GLU A CA 1
ATOM 1338 C C . GLU A 1 171 ? -3.834 9.349 -7.004 1.00 96.25 171 GLU A C 1
ATOM 1340 O O . GLU A 1 171 ? -3.178 10.390 -6.905 1.00 96.25 171 GLU A O 1
ATOM 1345 N N . LEU A 1 172 ? -3.813 8.407 -6.052 1.00 96.44 172 LEU A N 1
ATOM 1346 C CA . LEU A 1 172 ? -2.998 8.502 -4.843 1.00 96.44 172 LEU A CA 1
ATOM 1347 C C . LEU A 1 172 ? -1.502 8.646 -5.166 1.00 96.44 172 LEU A C 1
ATOM 1349 O O . LEU A 1 172 ? -0.815 9.460 -4.539 1.00 96.44 172 LEU A O 1
ATOM 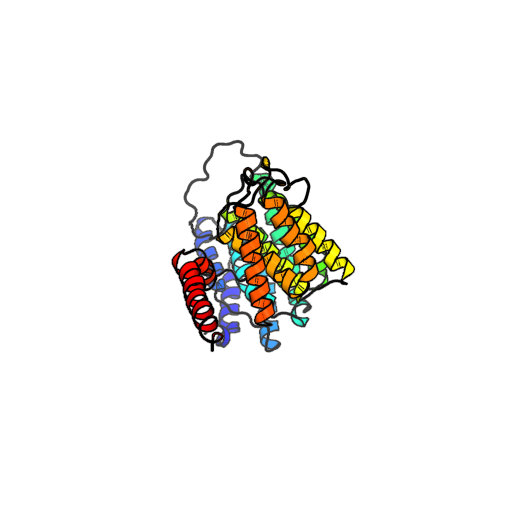1353 N N . ILE A 1 173 ? -1.012 7.888 -6.154 1.00 96.81 173 ILE A N 1
ATOM 1354 C CA . ILE A 1 173 ? 0.380 7.946 -6.626 1.00 96.81 173 ILE A CA 1
ATOM 1355 C C . ILE A 1 173 ? 0.643 9.278 -7.344 1.00 96.81 173 ILE A C 1
ATOM 1357 O O . ILE A 1 173 ? 1.639 9.958 -7.085 1.00 96.81 173 ILE A O 1
ATOM 1361 N N . GLU A 1 174 ? -0.251 9.700 -8.233 1.00 94.88 174 GLU A N 1
ATOM 1362 C CA . GLU A 1 174 ? -0.071 10.956 -8.972 1.00 94.88 174 GLU A CA 1
ATOM 1363 C C . GLU A 1 174 ? -0.043 12.168 -8.028 1.00 94.88 174 GLU A C 1
ATOM 1365 O O . GLU A 1 174 ? 0.838 13.026 -8.129 1.00 94.88 174 GLU A O 1
ATOM 1370 N N . SER A 1 175 ? -0.931 12.189 -7.036 1.00 93.69 175 SER A N 1
ATOM 1371 C CA . SER A 1 175 ? -1.073 13.300 -6.089 1.00 93.69 175 SER A CA 1
ATOM 1372 C C . SER A 1 175 ? 0.087 13.419 -5.089 1.00 93.69 175 SER A C 1
ATOM 1374 O O . SER A 1 175 ? 0.304 14.489 -4.520 1.00 93.69 175 SER A O 1
ATOM 1376 N N . ASN A 1 176 ? 0.870 12.351 -4.893 1.00 93.00 176 ASN A N 1
ATOM 1377 C CA . ASN A 1 176 ? 2.002 12.308 -3.956 1.00 93.00 176 ASN A CA 1
ATOM 1378 C C . ASN A 1 176 ? 3.372 12.247 -4.645 1.00 93.00 176 ASN A C 1
ATOM 1380 O O . ASN A 1 176 ? 4.397 12.059 -3.984 1.00 93.00 176 ASN A O 1
ATOM 1384 N N . ILE A 1 177 ? 3.438 12.460 -5.965 1.00 91.81 177 ILE A N 1
ATOM 1385 C CA . ILE A 1 177 ? 4.698 12.383 -6.722 1.00 91.81 177 ILE A CA 1
ATOM 1386 C C . ILE A 1 177 ? 5.748 13.410 -6.261 1.00 91.81 177 ILE A C 1
ATOM 1388 O O . ILE A 1 177 ? 6.953 13.209 -6.406 1.00 91.81 177 ILE A O 1
ATOM 1392 N N . ASN A 1 178 ? 5.313 14.506 -5.632 1.00 89.88 178 ASN A N 1
ATOM 1393 C CA . ASN A 1 178 ? 6.188 15.514 -5.033 1.00 89.88 178 ASN A CA 1
ATOM 1394 C C . ASN A 1 178 ? 7.109 14.954 -3.929 1.00 89.88 178 ASN A C 1
ATOM 1396 O O . ASN A 1 178 ? 8.159 15.553 -3.673 1.00 89.88 178 ASN A O 1
ATOM 1400 N N . ARG A 1 179 ? 6.763 13.808 -3.326 1.00 90.75 179 ARG A N 1
ATOM 1401 C CA . ARG A 1 179 ? 7.595 13.081 -2.353 1.00 90.75 179 ARG A CA 1
ATOM 1402 C C . ARG A 1 179 ? 8.846 12.460 -2.981 1.00 90.75 179 ARG A C 1
ATOM 1404 O O . ARG A 1 179 ? 9.789 12.148 -2.265 1.00 90.75 179 ARG A O 1
ATOM 1411 N N . LEU A 1 180 ? 8.904 12.362 -4.310 1.00 90.62 180 LEU A N 1
ATOM 1412 C CA . LEU A 1 180 ? 10.087 11.935 -5.062 1.00 90.62 180 LEU A CA 1
ATOM 1413 C C . LEU A 1 180 ? 10.936 13.112 -5.551 1.00 90.62 180 LEU A C 1
ATOM 1415 O O . LEU A 1 180 ? 11.749 12.954 -6.447 1.00 90.62 180 LEU A O 1
ATOM 1419 N N . LYS A 1 181 ? 10.801 14.323 -5.001 1.00 90.50 181 LYS A N 1
ATOM 1420 C CA . LYS A 1 181 ? 11.724 15.409 -5.370 1.00 90.50 181 LYS A CA 1
ATOM 1421 C C . LYS A 1 181 ? 13.139 15.130 -4.832 1.00 90.50 181 LYS A C 1
ATOM 1423 O O . LYS A 1 181 ? 13.273 14.600 -3.729 1.00 90.50 181 LYS A O 1
ATOM 1428 N N . PRO A 1 182 ? 14.211 15.568 -5.522 1.00 88.06 182 PRO A N 1
ATOM 1429 C CA . PRO A 1 182 ? 15.592 15.315 -5.094 1.00 88.06 182 PRO A CA 1
ATOM 1430 C C . PRO A 1 182 ? 15.883 15.731 -3.646 1.00 88.06 182 PRO A C 1
ATOM 1432 O O . PRO A 1 182 ? 16.530 14.983 -2.920 1.00 88.06 182 PRO A O 1
ATOM 1435 N N . LYS A 1 183 ? 15.330 16.874 -3.213 1.00 88.44 183 LYS A N 1
ATOM 1436 C CA . LYS A 1 183 ? 15.510 17.458 -1.870 1.00 88.44 183 LYS A CA 1
ATOM 1437 C C . LYS A 1 183 ? 14.778 16.723 -0.742 1.00 88.44 183 LYS A C 1
ATOM 1439 O O . LYS A 1 183 ? 15.030 17.028 0.417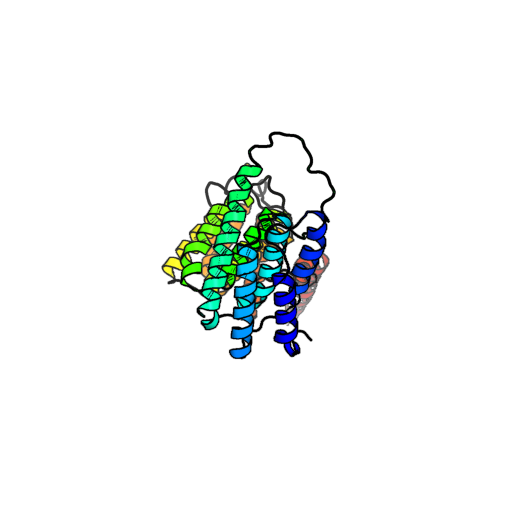 1.00 88.44 183 LYS A O 1
ATOM 1444 N N . VAL A 1 184 ? 13.839 15.832 -1.060 1.00 90.12 184 VAL A N 1
ATOM 1445 C CA . VAL A 1 184 ? 13.101 15.072 -0.044 1.00 90.12 184 VAL A CA 1
ATOM 1446 C C . VAL A 1 184 ? 14.035 14.036 0.579 1.00 90.12 184 VAL A C 1
ATOM 1448 O O . VAL A 1 184 ? 14.861 13.437 -0.114 1.00 90.12 184 VAL A O 1
ATOM 1451 N N . GLU A 1 185 ? 13.907 13.841 1.889 1.00 89.69 185 GLU A N 1
ATOM 1452 C CA . GLU A 1 185 ? 14.698 12.877 2.647 1.00 89.69 185 GLU A CA 1
ATOM 1453 C C . GLU A 1 185 ? 14.522 11.451 2.107 1.00 89.69 185 GLU A C 1
ATOM 1455 O O . GLU A 1 185 ? 13.422 11.035 1.736 1.00 89.69 185 GLU A O 1
ATOM 1460 N N . THR A 1 186 ? 15.615 10.687 2.071 1.00 89.06 186 THR A N 1
ATOM 1461 C CA . THR A 1 186 ? 15.629 9.315 1.551 1.00 89.06 186 THR A CA 1
ATOM 1462 C C . THR A 1 186 ? 14.619 8.413 2.260 1.00 89.06 186 THR A C 1
ATOM 1464 O O . THR A 1 186 ? 13.881 7.713 1.579 1.00 89.06 186 THR A O 1
ATOM 1467 N N . ALA A 1 187 ? 14.494 8.495 3.589 1.00 86.69 187 ALA A N 1
ATOM 1468 C CA . ALA A 1 187 ? 13.535 7.690 4.352 1.00 86.69 187 ALA A CA 1
ATOM 1469 C C . ALA A 1 187 ? 12.075 7.913 3.902 1.00 86.69 187 ALA A C 1
ATOM 1471 O O . ALA A 1 187 ? 11.304 6.962 3.767 1.00 86.69 187 ALA A O 1
ATOM 1472 N N . MET A 1 188 ? 11.707 9.164 3.598 1.00 88.38 188 MET A N 1
ATOM 1473 C CA . MET A 1 188 ? 10.380 9.519 3.077 1.00 88.38 188 MET A CA 1
ATOM 1474 C C . MET A 1 188 ? 10.158 8.929 1.676 1.00 88.38 188 MET A C 1
ATOM 1476 O O . MET A 1 188 ? 9.074 8.426 1.377 1.00 88.38 188 MET A O 1
ATOM 1480 N N . LYS A 1 189 ? 11.192 8.962 0.817 1.00 91.50 189 LYS A N 1
ATOM 1481 C CA . LYS A 1 189 ? 11.153 8.340 -0.517 1.00 91.50 189 LYS A CA 1
ATOM 1482 C C . LYS A 1 189 ? 10.976 6.829 -0.397 1.00 91.50 189 LYS A C 1
ATOM 1484 O O . LYS A 1 189 ? 10.087 6.289 -1.042 1.00 91.50 189 LYS A O 1
ATOM 1489 N N . THR A 1 190 ? 11.757 6.166 0.457 1.00 91.44 190 THR A N 1
ATOM 1490 C CA . THR A 1 190 ? 11.686 4.713 0.681 1.00 91.44 190 THR A CA 1
ATOM 1491 C C . THR A 1 190 ? 10.291 4.307 1.137 1.00 91.44 190 THR A C 1
ATOM 1493 O O . THR A 1 190 ? 9.677 3.428 0.538 1.00 91.44 190 THR A O 1
ATOM 1496 N N . ARG A 1 191 ? 9.724 5.012 2.122 1.00 89.00 191 ARG A N 1
ATOM 1497 C CA . ARG A 1 191 ? 8.351 4.769 2.579 1.00 89.00 191 ARG A CA 1
ATOM 1498 C C . ARG A 1 191 ? 7.327 4.929 1.458 1.00 89.00 191 ARG A C 1
ATOM 1500 O O . ARG A 1 191 ? 6.413 4.113 1.339 1.00 89.00 191 ARG A O 1
ATOM 1507 N N . TYR A 1 192 ? 7.467 5.969 0.641 1.00 94.12 192 TYR A N 1
ATOM 1508 C CA . TYR A 1 192 ? 6.561 6.193 -0.477 1.00 94.12 192 TYR A CA 1
ATOM 1509 C C . TYR A 1 192 ? 6.669 5.087 -1.535 1.00 94.12 192 TYR A C 1
ATOM 1511 O O . TYR A 1 192 ? 5.646 4.581 -1.992 1.00 94.12 192 TYR A O 1
ATOM 1519 N N . MET A 1 193 ? 7.882 4.632 -1.852 1.00 94.94 193 MET A N 1
ATOM 1520 C CA . MET A 1 193 ? 8.101 3.501 -2.757 1.00 94.94 193 MET A CA 1
ATOM 1521 C C . MET A 1 193 ? 7.521 2.195 -2.204 1.00 94.94 193 MET A C 1
ATOM 1523 O O . MET A 1 193 ? 6.915 1.440 -2.961 1.00 94.94 193 MET A O 1
ATOM 1527 N N . THR A 1 194 ? 7.599 1.964 -0.891 1.00 93.31 194 THR A N 1
ATOM 1528 C CA . THR A 1 194 ? 6.902 0.847 -0.230 1.00 93.31 194 THR A CA 1
ATOM 1529 C C . THR A 1 194 ? 5.379 0.972 -0.340 1.00 93.31 194 THR A C 1
ATOM 1531 O O . THR A 1 194 ? 4.679 -0.024 -0.506 1.00 93.31 194 THR A O 1
ATOM 1534 N N . CYS A 1 195 ? 4.829 2.187 -0.292 1.00 95.88 195 CYS A N 1
ATOM 1535 C CA . CYS A 1 195 ? 3.398 2.379 -0.521 1.00 95.88 195 CYS A CA 1
ATOM 1536 C C . CYS A 1 195 ? 3.013 2.030 -1.967 1.00 95.88 195 CYS A C 1
ATOM 1538 O O . CYS A 1 195 ? 2.052 1.294 -2.189 1.00 95.88 195 CYS A O 1
ATOM 1540 N N . ILE A 1 196 ? 3.799 2.487 -2.948 1.00 97.75 196 ILE A N 1
ATOM 1541 C CA . ILE A 1 196 ? 3.588 2.153 -4.363 1.00 97.75 196 ILE A CA 1
ATOM 1542 C C . ILE A 1 196 ? 3.699 0.642 -4.587 1.00 97.75 196 ILE A C 1
ATOM 1544 O O . ILE A 1 196 ? 2.844 0.076 -5.265 1.00 97.75 196 ILE A O 1
ATOM 1548 N N . SER A 1 197 ? 4.696 -0.034 -4.004 1.00 96.88 197 SER A N 1
ATOM 1549 C CA . SER A 1 197 ? 4.862 -1.484 -4.168 1.00 96.88 197 SER A CA 1
ATOM 1550 C C . SER A 1 197 ? 3.652 -2.263 -3.653 1.00 96.88 197 SER A C 1
ATOM 1552 O O . SER A 1 197 ? 3.183 -3.168 -4.341 1.00 96.88 197 SER A O 1
ATOM 1554 N N . ARG A 1 198 ? 3.070 -1.861 -2.517 1.00 96.31 198 ARG A N 1
ATOM 1555 C CA . ARG A 1 198 ? 1.828 -2.447 -1.981 1.00 96.31 198 ARG A CA 1
ATOM 1556 C C . ARG A 1 198 ? 0.635 -2.247 -2.917 1.00 96.31 198 ARG A C 1
ATOM 1558 O O . ARG A 1 198 ? -0.084 -3.206 -3.190 1.00 96.31 198 ARG A O 1
ATOM 1565 N N . LEU A 1 199 ? 0.435 -1.032 -3.434 1.00 98.00 199 LEU A N 1
ATOM 1566 C CA . LEU A 1 199 ? -0.663 -0.740 -4.367 1.00 98.00 199 LEU A CA 1
ATOM 1567 C C . LEU A 1 199 ? -0.508 -1.524 -5.674 1.00 98.00 199 LEU A C 1
ATOM 1569 O O . LEU A 1 199 ? -1.457 -2.155 -6.133 1.00 98.00 199 LEU A O 1
ATOM 1573 N N . VAL A 1 200 ? 0.698 -1.546 -6.246 1.00 97.56 200 VAL A N 1
ATOM 1574 C CA . VAL A 1 200 ? 0.996 -2.304 -7.470 1.00 97.56 200 VAL A CA 1
ATOM 1575 C C . VAL A 1 200 ? 0.815 -3.802 -7.241 1.00 97.56 200 VAL A C 1
ATOM 1577 O O . VAL A 1 200 ? 0.264 -4.481 -8.106 1.00 97.56 200 VAL A O 1
ATOM 1580 N N . TRP A 1 201 ? 1.204 -4.322 -6.072 1.00 96.50 201 TRP A N 1
ATOM 1581 C CA . TRP A 1 201 ? 0.955 -5.717 -5.722 1.00 96.50 201 TRP A CA 1
ATOM 1582 C C . TRP A 1 201 ? -0.537 -6.034 -5.761 1.00 96.50 201 TRP A C 1
ATOM 1584 O O . TRP A 1 201 ? -0.921 -6.995 -6.422 1.00 96.50 201 TRP A O 1
ATOM 1594 N N . VAL A 1 202 ? -1.377 -5.222 -5.113 1.00 96.50 202 VAL A N 1
ATOM 1595 C CA . VAL A 1 202 ? -2.836 -5.429 -5.080 1.00 96.50 202 VAL A CA 1
ATOM 1596 C C . VAL A 1 202 ? -3.438 -5.324 -6.477 1.00 96.50 202 VAL A C 1
ATOM 1598 O O . VAL A 1 202 ? -4.237 -6.180 -6.858 1.00 96.50 202 VAL A O 1
ATOM 1601 N N . TYR A 1 203 ? -3.003 -4.340 -7.265 1.00 96.69 203 TYR A N 1
ATOM 1602 C CA . TYR A 1 203 ? -3.456 -4.163 -8.639 1.00 96.69 203 TYR A CA 1
ATOM 1603 C C . TYR A 1 203 ? -3.153 -5.385 -9.511 1.00 96.69 203 TYR A C 1
ATOM 1605 O O . TYR A 1 203 ? -4.045 -5.926 -10.150 1.00 96.69 203 TYR A O 1
ATOM 1613 N N . ILE A 1 204 ? -1.909 -5.862 -9.509 1.00 94.50 204 ILE A N 1
ATOM 1614 C CA . ILE A 1 204 ? -1.488 -6.968 -10.378 1.00 94.50 204 ILE A CA 1
ATOM 1615 C C . ILE A 1 204 ? -2.059 -8.311 -9.911 1.00 94.50 204 ILE A C 1
ATOM 1617 O O . ILE A 1 204 ? -2.346 -9.179 -10.731 1.00 94.50 204 ILE A O 1
ATOM 1621 N N . ASN A 1 205 ? -2.215 -8.501 -8.600 1.00 92.56 205 ASN A N 1
ATOM 1622 C CA . ASN A 1 205 ? -2.459 -9.826 -8.039 1.00 92.56 205 ASN A CA 1
ATOM 1623 C C . ASN A 1 205 ? -3.869 -10.085 -7.525 1.00 92.56 205 ASN A C 1
ATOM 1625 O O . ASN A 1 205 ? -4.253 -11.249 -7.439 1.00 92.56 205 ASN A O 1
ATOM 1629 N N . ARG A 1 206 ? -4.597 -9.044 -7.118 1.00 92.81 206 ARG A N 1
ATOM 1630 C CA . ARG A 1 206 ? -5.962 -9.182 -6.598 1.00 92.81 206 ARG A CA 1
ATOM 1631 C C . ARG A 1 206 ? -6.980 -8.582 -7.553 1.00 92.81 206 ARG A C 1
ATOM 1633 O O . ARG A 1 206 ? -8.017 -9.190 -7.780 1.00 92.81 206 ARG A O 1
ATOM 1640 N N . LEU A 1 207 ? -6.684 -7.400 -8.093 1.00 92.62 207 LEU A N 1
ATOM 1641 C CA . LEU A 1 207 ? -7.635 -6.591 -8.858 1.00 92.62 207 LEU A CA 1
ATOM 1642 C C . LEU A 1 207 ? -7.090 -6.191 -10.247 1.00 92.62 207 LEU A C 1
ATOM 1644 O O . LEU A 1 207 ? -7.044 -4.992 -10.547 1.00 92.62 207 LEU A O 1
ATOM 1648 N N . PRO A 1 208 ? -6.649 -7.149 -11.092 1.00 87.75 208 PRO A N 1
ATOM 1649 C CA . PRO A 1 208 ? -6.104 -6.820 -12.404 1.00 87.75 208 PRO A CA 1
ATOM 1650 C C . PRO A 1 208 ? -7.199 -6.321 -13.355 1.00 87.75 208 PRO A C 1
ATOM 1652 O O . PRO A 1 208 ? -8.303 -6.862 -13.401 1.00 87.75 208 PRO A O 1
ATOM 1655 N N . ASP A 1 209 ? -6.869 -5.311 -14.163 1.00 90.19 209 ASP A N 1
ATOM 1656 C CA . ASP A 1 209 ? -7.698 -4.909 -15.302 1.00 90.19 209 ASP A CA 1
ATOM 1657 C C . ASP A 1 209 ? -7.475 -5.845 -16.510 1.00 90.19 209 ASP A C 1
ATOM 1659 O O . ASP A 1 209 ? -6.646 -6.759 -16.501 1.00 90.19 209 ASP A O 1
ATOM 1663 N N . THR A 1 210 ? -8.176 -5.567 -17.616 1.00 93.44 210 THR A N 1
ATOM 1664 C CA . THR A 1 210 ? -7.821 -6.126 -18.930 1.00 93.44 210 THR A CA 1
ATOM 1665 C C . THR A 1 210 ? -6.352 -5.851 -19.267 1.00 93.44 210 THR A C 1
ATOM 1667 O O . THR A 1 210 ? -5.824 -4.783 -18.952 1.00 93.44 210 THR A O 1
ATOM 1670 N N . LEU A 1 211 ? -5.700 -6.775 -19.984 1.00 92.69 211 LEU A N 1
ATOM 1671 C CA . LEU A 1 211 ? -4.276 -6.675 -20.331 1.00 92.69 211 LEU A CA 1
ATOM 1672 C C . LEU A 1 211 ? -3.896 -5.310 -20.936 1.00 92.69 211 LEU A C 1
ATOM 1674 O O . LEU A 1 211 ? -2.894 -4.718 -20.544 1.00 92.69 211 LEU A O 1
ATOM 1678 N N . ASN A 1 212 ? -4.721 -4.777 -21.842 1.00 94.25 212 ASN A N 1
ATOM 1679 C CA . ASN A 1 212 ? -4.479 -3.479 -22.476 1.00 94.25 212 ASN A CA 1
ATOM 1680 C C . ASN A 1 212 ? -4.498 -2.314 -21.475 1.00 94.25 212 ASN A C 1
ATOM 1682 O O . ASN A 1 212 ? -3.692 -1.391 -21.592 1.00 94.25 212 ASN A O 1
ATOM 1686 N N . ASN A 1 213 ? -5.410 -2.334 -20.502 1.00 94.88 213 ASN A N 1
ATOM 1687 C CA . ASN A 1 213 ? -5.479 -1.305 -19.465 1.00 94.88 213 ASN A CA 1
ATOM 1688 C C . ASN A 1 213 ? -4.320 -1.442 -18.475 1.00 94.88 213 ASN A C 1
ATOM 1690 O O . ASN A 1 213 ? -3.729 -0.430 -18.098 1.00 94.88 213 ASN A O 1
ATOM 1694 N N . THR A 1 214 ? -3.954 -2.678 -18.129 1.00 95.38 214 THR A N 1
ATOM 1695 C CA . THR A 1 214 ? -2.798 -2.987 -17.282 1.00 95.38 214 THR A CA 1
ATOM 1696 C C . THR A 1 214 ? -1.515 -2.431 -17.880 1.00 95.38 214 THR A C 1
ATOM 1698 O O . THR A 1 214 ? -0.839 -1.643 -17.223 1.00 95.38 214 THR A O 1
ATOM 1701 N N . VAL A 1 215 ? -1.220 -2.731 -19.148 1.00 95.62 215 VAL A N 1
ATOM 1702 C CA . VAL A 1 215 ? -0.030 -2.201 -19.837 1.00 95.62 215 VAL A CA 1
ATOM 1703 C C . VAL A 1 215 ? -0.031 -0.668 -19.848 1.00 95.62 215 VAL A C 1
ATOM 1705 O O . VAL A 1 215 ? 0.961 -0.063 -19.456 1.00 95.62 215 VAL A O 1
ATOM 1708 N N . LYS A 1 216 ? -1.160 -0.021 -20.173 1.00 96.62 216 LYS A N 1
ATOM 1709 C CA . LYS A 1 216 ? -1.264 1.452 -20.158 1.00 96.62 216 LYS A CA 1
ATOM 1710 C C . LYS A 1 216 ? -1.021 2.066 -18.775 1.00 96.62 216 LYS A C 1
ATOM 1712 O O . LYS A 1 216 ? -0.381 3.113 -18.679 1.00 96.62 216 LYS A O 1
ATOM 1717 N N . LYS A 1 217 ? -1.547 1.464 -17.700 1.00 96.00 217 LYS A N 1
ATOM 1718 C CA . LYS A 1 217 ? -1.303 1.946 -16.328 1.00 96.00 217 LYS A CA 1
ATOM 1719 C C . LYS A 1 217 ? 0.156 1.734 -15.918 1.00 96.00 217 LYS A C 1
ATOM 1721 O O . LYS A 1 217 ? 0.729 2.617 -15.284 1.00 96.00 217 LYS A O 1
ATOM 1726 N N . LEU A 1 218 ? 0.763 0.613 -16.308 1.00 97.00 218 LEU A N 1
ATOM 1727 C CA . LEU A 1 218 ? 2.178 0.337 -16.054 1.00 97.00 218 LEU A CA 1
ATOM 1728 C C . LEU A 1 218 ? 3.098 1.306 -16.808 1.00 97.00 218 LEU A C 1
ATOM 1730 O O . LEU A 1 218 ? 4.029 1.826 -16.198 1.00 97.00 218 LEU A O 1
ATOM 1734 N N . ASP A 1 219 ? 2.797 1.630 -18.069 1.00 97.06 219 ASP A N 1
ATOM 1735 C CA . ASP A 1 219 ? 3.548 2.635 -18.834 1.00 97.06 219 ASP A CA 1
ATOM 1736 C C . ASP A 1 219 ? 3.521 3.987 -18.117 1.00 97.06 219 ASP A C 1
ATOM 1738 O O . ASP A 1 219 ? 4.572 4.569 -17.843 1.00 97.06 219 ASP A O 1
ATOM 1742 N N . ARG A 1 220 ? 2.328 4.442 -17.703 1.00 97.19 220 ARG A N 1
ATOM 1743 C CA . ARG A 1 220 ? 2.180 5.678 -16.918 1.00 97.19 220 ARG A CA 1
ATOM 1744 C C . ARG A 1 220 ? 2.962 5.622 -15.606 1.00 97.19 220 ARG A C 1
ATOM 1746 O O . ARG A 1 220 ? 3.606 6.605 -15.250 1.00 97.19 220 ARG A O 1
ATOM 1753 N N . LEU A 1 221 ? 2.925 4.499 -14.886 1.00 97.62 221 LEU A N 1
ATOM 1754 C CA . LEU A 1 221 ? 3.665 4.329 -13.633 1.00 97.62 221 LEU A CA 1
ATOM 1755 C C . LEU A 1 221 ? 5.179 4.454 -13.854 1.00 97.62 221 LEU A C 1
ATOM 1757 O O . LEU A 1 221 ? 5.846 5.209 -13.149 1.00 97.62 221 LEU A O 1
ATOM 1761 N N . PHE A 1 222 ? 5.736 3.729 -14.824 1.00 96.94 222 PHE A N 1
ATOM 1762 C CA . PHE A 1 222 ? 7.177 3.745 -15.074 1.00 96.94 222 PHE A CA 1
ATOM 1763 C C . PHE A 1 222 ? 7.653 5.060 -15.702 1.00 96.94 222 PHE A C 1
ATOM 1765 O O . PHE A 1 222 ? 8.772 5.499 -15.417 1.00 96.94 222 PHE A O 1
ATOM 1772 N N . ASP A 1 223 ? 6.808 5.744 -16.472 1.00 95.00 223 ASP A N 1
ATOM 1773 C CA . ASP A 1 223 ? 7.068 7.119 -16.894 1.00 95.00 223 ASP A CA 1
ATOM 1774 C C . ASP A 1 223 ? 7.095 8.072 -15.687 1.00 95.00 223 ASP A C 1
ATOM 1776 O O . ASP A 1 223 ? 8.039 8.853 -15.558 1.00 95.00 223 ASP A O 1
ATOM 1780 N N . LEU A 1 224 ? 6.149 7.974 -14.747 1.00 94.94 224 LEU A N 1
ATOM 1781 C CA . LEU A 1 224 ? 6.168 8.782 -13.518 1.00 94.94 224 LEU A CA 1
ATOM 1782 C C . LEU A 1 224 ? 7.424 8.538 -12.667 1.00 94.94 224 LEU A C 1
ATOM 1784 O O . LEU A 1 224 ? 7.953 9.481 -12.078 1.00 94.94 224 LEU A O 1
ATOM 1788 N N . LEU A 1 225 ? 7.910 7.295 -12.604 1.00 94.88 225 LEU A N 1
ATOM 1789 C CA . LEU A 1 225 ? 9.059 6.930 -11.771 1.00 94.88 225 LEU A CA 1
ATOM 1790 C C . LEU A 1 225 ? 10.415 7.222 -12.433 1.00 94.88 225 LEU A C 1
ATOM 1792 O O . LEU A 1 225 ? 11.334 7.682 -11.749 1.00 94.88 225 LEU A O 1
ATOM 1796 N N . PHE A 1 226 ? 10.564 6.961 -13.737 1.00 92.69 226 PHE A N 1
ATOM 1797 C CA . PHE A 1 226 ? 11.887 6.893 -14.375 1.00 92.69 226 PHE A CA 1
ATOM 1798 C C . PHE A 1 226 ? 12.024 7.628 -15.705 1.00 92.69 226 PHE A C 1
ATOM 1800 O O . PHE A 1 226 ? 13.108 8.143 -15.994 1.00 92.69 226 PHE A O 1
ATOM 1807 N N . PHE A 1 227 ? 10.990 7.617 -16.547 1.00 91.88 227 PHE A N 1
ATOM 1808 C CA . PHE A 1 227 ? 11.160 7.945 -17.970 1.00 91.88 227 PHE A CA 1
ATOM 1809 C C . PHE A 1 227 ? 10.460 9.225 -18.421 1.00 91.88 227 PHE A C 1
ATOM 1811 O O . PHE A 1 227 ? 10.739 9.721 -19.513 1.00 91.88 227 PHE A O 1
ATOM 1818 N N . GLY A 1 228 ? 9.586 9.775 -17.588 1.00 87.06 228 GLY A N 1
ATOM 1819 C CA . GLY A 1 228 ? 8.860 10.998 -17.864 1.00 87.06 228 GLY A CA 1
ATOM 1820 C C . GLY A 1 228 ? 9.774 12.226 -17.883 1.00 87.06 228 GLY A C 1
ATOM 1821 O O . GLY A 1 228 ? 10.859 12.231 -17.291 1.00 87.06 228 GLY A O 1
ATOM 1822 N N . PRO A 1 229 ? 9.323 13.322 -18.510 1.00 81.62 229 PRO A N 1
ATOM 1823 C CA . PRO A 1 229 ? 10.114 14.546 -18.661 1.00 81.62 229 PRO A CA 1
ATOM 1824 C C . PRO A 1 229 ? 10.475 15.212 -17.324 1.00 81.62 229 PRO A C 1
ATOM 1826 O O . PRO A 1 229 ? 11.418 15.992 -17.264 1.00 81.62 229 PRO A O 1
ATOM 1829 N N . ASN A 1 230 ? 9.739 14.894 -16.254 1.00 77.12 230 ASN A N 1
ATOM 1830 C CA . ASN A 1 230 ? 9.940 15.437 -14.909 1.00 77.12 230 ASN A CA 1
ATOM 1831 C C . ASN A 1 230 ? 10.993 14.678 -14.082 1.00 77.12 230 ASN A C 1
ATOM 1833 O O . ASN A 1 230 ? 11.295 15.096 -12.964 1.00 77.12 230 ASN A O 1
ATOM 1837 N N . VAL A 1 231 ? 11.507 13.558 -14.602 1.00 81.44 231 VAL A N 1
ATOM 1838 C CA . VAL A 1 231 ? 12.444 12.653 -13.912 1.00 81.44 231 VAL A CA 1
ATOM 1839 C C . VAL A 1 231 ? 13.656 12.266 -14.763 1.00 81.44 231 VAL A C 1
ATOM 1841 O O . VAL A 1 231 ? 14.663 11.802 -14.227 1.00 81.44 231 VAL A O 1
ATOM 1844 N N . SER A 1 232 ? 13.610 12.495 -16.077 1.00 69.94 232 SER A N 1
ATOM 1845 C CA . SER A 1 232 ? 14.659 12.101 -17.024 1.00 69.94 232 SER A CA 1
ATOM 1846 C C . SER A 1 232 ? 15.910 13.000 -17.016 1.00 69.94 232 SER A C 1
ATOM 1848 O O . SER A 1 232 ? 16.923 12.641 -17.619 1.00 69.94 232 SER A O 1
ATOM 1850 N N . GLY A 1 233 ? 15.898 14.140 -16.312 1.00 71.31 233 GLY A N 1
ATOM 1851 C CA . GLY A 1 233 ? 17.041 15.058 -16.215 1.00 71.31 233 GLY A CA 1
ATOM 1852 C C . GLY A 1 233 ? 17.953 14.814 -15.003 1.00 71.31 233 GLY A C 1
ATOM 1853 O O . GLY A 1 233 ? 17.473 14.546 -13.905 1.00 71.31 233 GLY A O 1
ATOM 1854 N N . ARG A 1 234 ? 19.277 15.029 -15.141 1.00 68.31 234 ARG A N 1
ATOM 1855 C CA . ARG A 1 234 ? 20.249 14.879 -14.024 1.00 68.31 234 ARG A CA 1
ATOM 1856 C C . ARG A 1 234 ? 19.876 15.676 -12.766 1.00 68.31 234 ARG A C 1
ATOM 1858 O O . ARG A 1 234 ? 20.058 15.195 -11.658 1.00 68.31 234 ARG A O 1
ATOM 1865 N N . LYS A 1 235 ? 19.321 16.884 -12.922 1.00 69.00 235 LYS A N 1
ATOM 1866 C CA . LYS A 1 235 ? 18.895 17.738 -11.793 1.00 69.00 235 LYS A CA 1
ATOM 1867 C C . LYS A 1 235 ? 17.613 17.255 -11.101 1.00 69.00 235 LYS A C 1
ATOM 1869 O O . LYS A 1 235 ? 17.296 17.739 -10.020 1.00 69.00 235 LYS A O 1
ATOM 1874 N N . GLN A 1 236 ? 16.868 16.357 -11.739 1.00 75.00 236 GLN A N 1
ATOM 1875 C CA . GLN A 1 236 ? 15.593 15.817 -11.264 1.00 75.00 236 GLN A CA 1
ATOM 1876 C C . GLN A 1 236 ? 15.727 14.371 -10.770 1.00 75.00 236 GLN A C 1
ATOM 1878 O O . GLN A 1 236 ? 14.743 13.780 -10.331 1.00 75.00 236 GLN A O 1
ATOM 1883 N N . GLN A 1 237 ? 16.941 13.810 -10.793 1.00 82.50 237 GLN A N 1
ATOM 1884 C CA . GLN A 1 237 ? 17.198 12.473 -10.283 1.00 82.50 237 GLN A CA 1
ATOM 1885 C C . GLN A 1 237 ? 16.942 12.424 -8.773 1.00 82.50 237 GLN A C 1
ATOM 1887 O O . GLN A 1 237 ? 17.562 13.142 -7.987 1.00 82.50 237 GLN A O 1
ATOM 1892 N N . TRP A 1 238 ? 16.007 11.567 -8.376 1.00 91.62 238 TRP A N 1
ATOM 1893 C CA . TRP A 1 238 ? 15.594 11.387 -6.985 1.00 91.62 238 TRP A CA 1
ATOM 1894 C C . TRP A 1 238 ? 16.134 10.116 -6.344 1.00 91.62 238 TRP A C 1
ATOM 1896 O O . TRP A 1 238 ? 16.201 10.049 -5.114 1.00 91.62 238 TRP A O 1
ATOM 1906 N N . LEU A 1 239 ? 16.507 9.143 -7.181 1.00 91.81 239 LEU A N 1
ATOM 1907 C CA . LEU A 1 239 ? 17.108 7.879 -6.787 1.00 91.81 239 LEU A CA 1
ATOM 1908 C C . LEU A 1 239 ? 18.534 8.123 -6.283 1.00 91.81 239 LEU A C 1
ATOM 1910 O O . LEU A 1 239 ? 19.344 8.741 -6.978 1.00 91.81 239 LEU A O 1
ATOM 1914 N N . THR A 1 240 ? 18.815 7.625 -5.084 1.00 90.94 240 THR A N 1
ATOM 1915 C CA . THR A 1 240 ? 20.106 7.722 -4.394 1.00 90.94 240 THR A CA 1
ATOM 1916 C C . THR A 1 240 ? 20.743 6.335 -4.265 1.00 90.94 240 THR A C 1
ATOM 1918 O O . THR A 1 240 ? 20.136 5.328 -4.625 1.00 90.94 240 THR A O 1
ATOM 1921 N N . HIS A 1 241 ? 21.965 6.264 -3.731 1.00 87.75 241 HIS A N 1
ATOM 1922 C CA . HIS A 1 241 ? 22.668 4.999 -3.466 1.00 87.75 241 HIS A CA 1
ATOM 1923 C C . HIS A 1 241 ? 22.114 4.203 -2.274 1.00 87.75 241 HIS A C 1
ATOM 1925 O O . HIS A 1 241 ? 22.690 3.182 -1.901 1.00 87.75 241 HIS A O 1
ATOM 1931 N N . ASP A 1 242 ? 21.048 4.687 -1.639 1.00 90.19 242 ASP A N 1
ATOM 1932 C CA . ASP A 1 242 ? 20.476 4.048 -0.465 1.00 90.19 242 ASP A CA 1
ATOM 1933 C C . ASP A 1 242 ? 19.885 2.677 -0.812 1.00 90.19 242 ASP A C 1
ATOM 1935 O O . ASP A 1 242 ? 19.104 2.525 -1.755 1.00 90.19 242 ASP A O 1
ATOM 1939 N N . ILE A 1 243 ? 20.292 1.660 -0.057 1.00 88.44 243 ILE A N 1
ATOM 1940 C CA . ILE A 1 243 ? 19.993 0.266 -0.389 1.00 88.44 243 ILE A CA 1
ATOM 1941 C C . ILE A 1 243 ? 18.520 -0.055 -0.132 1.00 88.44 243 ILE A C 1
ATOM 1943 O O . ILE A 1 243 ? 17.928 -0.798 -0.918 1.00 88.44 243 ILE A O 1
ATOM 1947 N N . GLU A 1 244 ? 17.926 0.501 0.926 1.00 87.81 244 GLU A N 1
ATOM 1948 C CA . GLU A 1 244 ? 16.510 0.312 1.255 1.00 87.81 244 GLU A CA 1
ATOM 1949 C C . GLU A 1 244 ? 15.616 0.975 0.207 1.00 87.81 244 GLU A C 1
ATOM 1951 O O . GLU A 1 244 ? 14.650 0.368 -0.267 1.00 87.81 244 GLU A O 1
ATOM 1956 N N . LEU A 1 245 ? 15.989 2.175 -0.246 1.00 91.25 245 LEU A N 1
ATOM 1957 C CA . LEU A 1 245 ? 15.321 2.825 -1.365 1.00 91.25 245 LEU A CA 1
ATOM 1958 C C . LEU A 1 245 ? 15.415 1.958 -2.622 1.00 91.25 245 LEU A C 1
ATOM 1960 O O . LEU A 1 245 ? 14.390 1.624 -3.211 1.00 91.25 245 LEU A O 1
ATOM 1964 N N . ILE A 1 246 ? 16.616 1.528 -3.015 1.00 92.50 246 ILE A N 1
ATOM 1965 C CA . ILE A 1 246 ? 16.793 0.678 -4.201 1.00 92.50 246 ILE A CA 1
ATOM 1966 C C . ILE A 1 246 ? 16.008 -0.638 -4.065 1.00 92.50 246 ILE A C 1
ATOM 1968 O O . ILE A 1 246 ? 15.422 -1.086 -5.048 1.00 92.50 246 ILE A O 1
ATOM 1972 N N . ASN A 1 247 ? 15.951 -1.237 -2.870 1.00 90.94 247 ASN A N 1
ATOM 1973 C CA . ASN A 1 247 ? 15.138 -2.422 -2.573 1.00 90.94 247 ASN A CA 1
ATOM 1974 C C . ASN A 1 247 ? 13.658 -2.177 -2.853 1.00 90.94 247 ASN A C 1
ATOM 1976 O O . ASN A 1 247 ? 13.054 -2.911 -3.630 1.00 90.94 247 ASN A O 1
ATOM 1980 N N . SER A 1 248 ? 13.092 -1.125 -2.260 1.00 91.38 248 SER A N 1
ATOM 1981 C CA . SER A 1 248 ? 11.672 -0.793 -2.419 1.00 91.38 248 SER A CA 1
ATOM 1982 C C . SER A 1 248 ? 11.296 -0.530 -3.884 1.00 91.38 248 SER A C 1
ATOM 1984 O O . SER A 1 248 ? 10.233 -0.942 -4.344 1.00 91.38 248 SER A O 1
ATOM 1986 N N . VAL A 1 249 ? 12.199 0.085 -4.654 1.00 95.38 249 VAL A N 1
ATOM 1987 C CA . VAL A 1 249 ? 12.012 0.342 -6.087 1.00 95.38 249 VAL A CA 1
ATOM 1988 C C . VAL A 1 249 ? 12.150 -0.941 -6.914 1.00 95.38 249 VAL A C 1
ATOM 1990 O O . VAL A 1 249 ? 11.346 -1.183 -7.817 1.00 95.38 249 VAL A O 1
ATOM 1993 N N . ALA A 1 250 ? 13.148 -1.776 -6.612 1.00 95.88 250 ALA A N 1
ATOM 1994 C CA . ALA A 1 250 ? 13.343 -3.063 -7.274 1.00 95.88 250 ALA A CA 1
ATOM 1995 C C . ALA A 1 250 ? 12.149 -3.999 -7.046 1.00 95.88 250 ALA A C 1
ATOM 1997 O O . ALA A 1 250 ? 11.769 -4.722 -7.965 1.00 95.88 250 ALA A O 1
ATOM 1998 N N . GLU A 1 251 ? 11.527 -3.940 -5.865 1.00 94.50 251 GLU A N 1
ATOM 1999 C CA . GLU A 1 251 ? 10.343 -4.730 -5.525 1.00 94.50 251 GLU A CA 1
ATOM 2000 C C . GLU A 1 251 ? 9.149 -4.388 -6.432 1.00 94.50 251 GLU A C 1
ATOM 2002 O O . GLU A 1 251 ? 8.469 -5.290 -6.907 1.00 94.50 251 GLU A O 1
ATOM 2007 N N . ILE A 1 252 ? 8.940 -3.114 -6.789 1.00 97.38 252 ILE A N 1
ATOM 2008 C CA . ILE A 1 252 ? 7.896 -2.726 -7.761 1.00 97.38 252 ILE A CA 1
ATOM 2009 C C . ILE A 1 252 ? 8.144 -3.394 -9.116 1.00 97.38 252 ILE A C 1
ATOM 2011 O O . ILE A 1 252 ? 7.230 -3.976 -9.700 1.00 97.38 252 ILE A O 1
ATOM 2015 N N . ILE A 1 253 ? 9.384 -3.328 -9.614 1.00 98.00 253 ILE A N 1
ATOM 2016 C CA . ILE A 1 253 ? 9.760 -3.934 -10.899 1.00 98.00 253 ILE A CA 1
ATOM 2017 C C . ILE A 1 253 ? 9.554 -5.454 -10.838 1.00 98.00 253 ILE A C 1
ATOM 2019 O O . ILE A 1 253 ? 8.958 -6.025 -11.750 1.00 98.00 253 ILE A O 1
ATOM 2023 N N . ARG A 1 254 ? 9.993 -6.091 -9.747 1.00 95.81 254 ARG A N 1
ATOM 2024 C CA . ARG A 1 254 ? 9.861 -7.530 -9.482 1.00 95.81 254 ARG A CA 1
ATOM 2025 C C . ARG A 1 254 ? 8.400 -7.991 -9.486 1.00 95.81 254 ARG A C 1
ATOM 2027 O O . ARG A 1 254 ? 8.075 -8.959 -10.171 1.00 95.81 254 ARG A O 1
ATOM 2034 N N . ILE A 1 255 ? 7.519 -7.279 -8.778 1.00 95.75 255 ILE A N 1
ATOM 2035 C CA . ILE A 1 255 ? 6.080 -7.580 -8.704 1.00 95.75 255 ILE A CA 1
ATOM 2036 C C . ILE A 1 255 ? 5.453 -7.595 -10.100 1.00 95.75 255 ILE A C 1
ATOM 2038 O O . ILE A 1 255 ? 4.743 -8.537 -10.450 1.00 95.75 255 ILE A O 1
ATOM 2042 N N . VAL A 1 256 ? 5.730 -6.571 -10.912 1.00 97.25 256 VAL A N 1
ATOM 2043 C CA . VAL A 1 256 ? 5.182 -6.475 -12.272 1.00 97.25 256 VAL A CA 1
ATOM 2044 C C . VAL A 1 256 ? 5.785 -7.550 -13.180 1.00 97.25 256 VAL A C 1
ATOM 2046 O O . VAL A 1 256 ? 5.071 -8.176 -13.965 1.00 97.25 256 VAL A O 1
ATOM 2049 N N . ALA A 1 257 ? 7.090 -7.798 -13.060 1.00 96.69 257 ALA A N 1
ATOM 2050 C CA . ALA A 1 257 ? 7.808 -8.749 -13.900 1.00 96.69 257 ALA A CA 1
ATOM 2051 C C . ALA A 1 257 ? 7.324 -10.188 -13.724 1.00 96.69 257 ALA A C 1
ATOM 2053 O O . ALA A 1 257 ? 7.391 -10.955 -14.680 1.00 96.69 257 ALA A O 1
ATOM 2054 N N . PHE A 1 258 ? 6.822 -10.557 -12.542 1.00 94.88 258 PHE A N 1
ATOM 2055 C CA . PHE A 1 258 ? 6.362 -11.921 -12.291 1.00 94.88 258 PHE A CA 1
ATOM 2056 C C . PHE A 1 258 ? 5.255 -12.362 -13.266 1.00 94.88 258 PHE A C 1
ATOM 2058 O O . PHE A 1 258 ? 5.305 -13.479 -13.774 1.00 94.88 258 PHE A O 1
ATOM 2065 N N . LEU A 1 259 ? 4.293 -11.480 -13.577 1.00 93.50 259 LEU A N 1
ATOM 2066 C CA . LEU A 1 259 ? 3.227 -11.759 -14.556 1.00 93.50 259 LEU A CA 1
ATOM 2067 C C . LEU A 1 259 ? 3.496 -11.156 -15.945 1.00 93.50 259 LEU A C 1
ATOM 2069 O O . LEU A 1 259 ? 2.975 -11.653 -16.942 1.00 93.50 259 LEU A O 1
ATOM 2073 N N . HIS A 1 260 ? 4.315 -10.105 -16.035 1.00 94.50 260 HIS A N 1
ATOM 2074 C CA . HIS A 1 260 ? 4.559 -9.352 -17.270 1.00 94.50 260 HIS A CA 1
ATOM 2075 C C . HIS A 1 260 ? 6.056 -9.234 -17.603 1.00 94.50 260 HIS A C 1
ATOM 2077 O O . HIS A 1 260 ? 6.544 -8.157 -17.950 1.00 94.50 260 HIS A O 1
ATOM 2083 N N . PHE A 1 261 ? 6.799 -10.344 -17.517 1.00 95.00 261 PHE A N 1
ATOM 2084 C CA . PHE A 1 261 ? 8.263 -10.354 -17.645 1.00 95.00 261 PHE A CA 1
ATOM 2085 C C . PHE A 1 261 ? 8.780 -9.705 -18.935 1.00 95.00 261 PHE A C 1
ATOM 2087 O O . PHE A 1 261 ? 9.613 -8.807 -18.862 1.00 95.00 261 PHE A O 1
ATOM 2094 N N . ASN A 1 262 ? 8.263 -10.106 -20.103 1.00 95.12 262 ASN A N 1
ATOM 2095 C CA . ASN A 1 262 ? 8.711 -9.5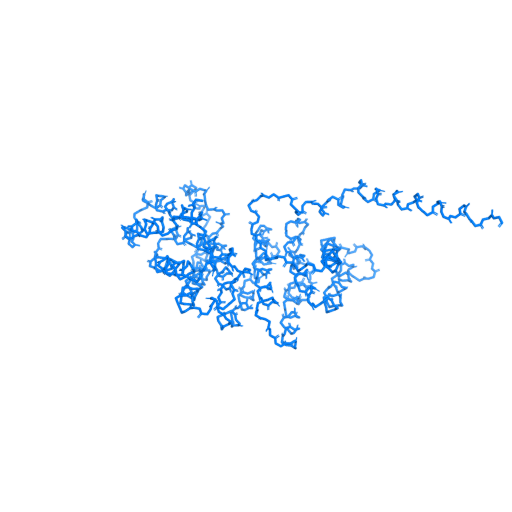65 -21.397 1.00 95.12 262 ASN A CA 1
ATOM 2096 C C . ASN A 1 262 ? 8.497 -8.047 -21.480 1.00 95.12 262 ASN A C 1
ATOM 2098 O O . ASN A 1 262 ? 9.387 -7.310 -21.891 1.00 95.12 262 ASN A O 1
ATOM 2102 N N . TYR A 1 263 ? 7.339 -7.572 -21.010 1.00 96.06 263 TYR A N 1
ATOM 2103 C CA . TYR A 1 263 ? 7.044 -6.144 -20.950 1.00 96.06 263 TYR A CA 1
ATOM 2104 C C . TYR A 1 263 ? 8.055 -5.401 -20.065 1.00 96.06 263 TYR A C 1
ATOM 2106 O O . TYR A 1 263 ? 8.597 -4.381 -20.492 1.00 96.06 263 TYR A O 1
ATOM 2114 N N . VAL A 1 264 ? 8.340 -5.916 -18.863 1.00 97.44 264 VAL A N 1
ATOM 2115 C CA . VAL A 1 264 ? 9.299 -5.298 -17.936 1.00 97.44 264 VAL A CA 1
ATOM 2116 C C . VAL A 1 264 ? 10.721 -5.333 -18.490 1.00 97.44 264 VAL A C 1
ATOM 2118 O O . VAL A 1 264 ? 11.449 -4.347 -18.365 1.00 97.44 264 VAL A O 1
ATOM 2121 N N . LEU A 1 265 ? 11.124 -6.436 -19.120 1.00 96.75 265 LEU A N 1
ATOM 2122 C CA . LEU A 1 265 ? 12.446 -6.574 -19.717 1.00 96.75 265 LEU A CA 1
ATOM 2123 C C . LEU A 1 265 ? 12.683 -5.485 -20.771 1.00 96.75 265 LEU A C 1
ATOM 2125 O O . LEU A 1 265 ? 13.639 -4.715 -20.648 1.00 96.75 265 LEU A O 1
ATOM 2129 N N . ASP A 1 266 ? 11.779 -5.376 -21.744 1.00 95.31 266 ASP A N 1
ATOM 2130 C CA . ASP A 1 266 ? 11.943 -4.479 -22.889 1.00 95.31 266 ASP A CA 1
ATOM 2131 C C . ASP A 1 266 ? 11.712 -3.008 -22.529 1.00 95.31 266 ASP A C 1
ATOM 2133 O O . ASP A 1 266 ? 12.514 -2.138 -22.888 1.00 95.31 266 ASP A O 1
ATOM 2137 N N . ASN A 1 267 ? 10.641 -2.717 -21.785 1.00 95.69 267 ASN A N 1
ATOM 2138 C CA . ASN A 1 267 ? 10.186 -1.341 -21.569 1.00 95.69 267 ASN A CA 1
ATOM 2139 C C . ASN A 1 267 ? 10.757 -0.699 -20.301 1.00 95.69 267 ASN A C 1
ATOM 2141 O O . ASN A 1 267 ? 10.806 0.530 -20.216 1.00 95.69 267 ASN A O 1
ATOM 2145 N N . VAL A 1 268 ? 11.229 -1.498 -19.335 1.00 96.88 268 VAL A N 1
ATOM 2146 C CA . VAL A 1 268 ? 11.717 -0.994 -18.041 1.00 96.88 268 VAL A CA 1
ATOM 2147 C C . VAL A 1 268 ? 13.202 -1.283 -17.854 1.00 96.88 268 VAL A C 1
ATOM 2149 O O . VAL A 1 268 ? 13.996 -0.346 -17.796 1.00 96.88 268 VAL A O 1
ATOM 2152 N N . ILE A 1 269 ? 13.609 -2.554 -17.794 1.00 96.56 269 ILE A N 1
ATOM 2153 C CA . ILE A 1 269 ? 14.986 -2.957 -17.457 1.00 96.56 269 ILE A CA 1
ATOM 2154 C C . ILE A 1 269 ? 15.970 -2.493 -18.533 1.00 96.56 269 ILE A C 1
ATOM 2156 O O . ILE A 1 269 ? 16.939 -1.800 -18.215 1.00 96.56 269 ILE A O 1
ATOM 2160 N N . LEU A 1 270 ? 15.721 -2.812 -19.809 1.00 94.81 270 LEU A N 1
ATOM 2161 C CA . LEU A 1 270 ? 16.606 -2.402 -20.905 1.00 94.81 270 LEU A CA 1
ATOM 2162 C C . LEU A 1 270 ? 16.626 -0.879 -21.090 1.00 94.81 270 LEU A C 1
ATOM 2164 O O . LEU A 1 270 ? 17.683 -0.306 -21.368 1.00 94.81 270 LEU A O 1
ATOM 2168 N N . LYS A 1 271 ? 15.488 -0.204 -20.893 1.00 93.38 271 LYS A N 1
ATOM 2169 C CA . LYS A 1 271 ? 15.395 1.262 -20.968 1.00 93.38 271 LYS A CA 1
ATOM 2170 C C . LYS A 1 271 ? 16.164 1.938 -19.825 1.00 93.38 271 LYS A C 1
ATOM 2172 O O . LYS A 1 271 ? 16.916 2.878 -20.086 1.00 93.38 271 LYS A O 1
ATOM 2177 N N . LEU A 1 272 ? 16.058 1.432 -18.592 1.00 92.62 272 LEU A N 1
ATOM 2178 C CA . LEU A 1 272 ? 16.862 1.885 -17.450 1.00 92.62 272 LEU A CA 1
ATOM 2179 C C . LEU A 1 272 ? 18.353 1.632 -17.675 1.00 92.62 272 LEU A C 1
ATOM 2181 O O . LEU A 1 272 ? 19.153 2.534 -17.434 1.00 92.62 272 LEU A O 1
ATOM 2185 N N . LEU A 1 273 ? 18.728 0.452 -18.177 1.00 92.44 273 LEU A N 1
ATOM 2186 C CA . LEU A 1 273 ? 20.120 0.104 -18.462 1.00 92.44 273 LEU A CA 1
ATOM 2187 C C . LEU A 1 273 ? 20.725 1.076 -19.476 1.00 92.44 273 LEU A C 1
ATOM 2189 O O . LEU A 1 273 ? 21.746 1.695 -19.196 1.00 92.44 273 LEU A O 1
ATOM 2193 N N . ARG A 1 274 ? 20.059 1.288 -20.618 1.00 88.88 274 ARG A N 1
ATOM 2194 C CA . ARG A 1 274 ? 20.497 2.258 -21.639 1.00 88.88 274 ARG A CA 1
ATOM 2195 C C . ARG A 1 274 ? 20.573 3.676 -21.073 1.00 88.88 274 ARG A C 1
ATOM 2197 O O . ARG A 1 274 ? 21.568 4.368 -21.268 1.00 88.88 274 ARG A O 1
ATOM 2204 N N . GLY A 1 275 ? 19.554 4.086 -20.316 1.00 86.06 275 GLY A N 1
ATOM 2205 C CA . GLY A 1 275 ? 19.516 5.384 -19.642 1.00 86.06 275 GLY A CA 1
ATOM 2206 C C . GLY A 1 275 ? 20.556 5.544 -18.529 1.00 86.06 275 GLY A C 1
ATOM 2207 O O . GLY A 1 275 ? 20.778 6.667 -18.073 1.00 86.06 275 GLY A O 1
ATOM 2208 N N . SER A 1 276 ? 21.204 4.457 -18.098 1.00 85.94 276 SER A N 1
ATOM 2209 C CA . SER A 1 276 ? 22.237 4.505 -17.067 1.00 85.94 276 SER A CA 1
ATOM 2210 C C . SER A 1 276 ? 23.576 5.011 -17.590 1.00 85.94 276 SER A C 1
ATOM 2212 O O . SER A 1 276 ? 24.335 5.564 -16.802 1.00 85.94 276 SER A O 1
ATOM 2214 N N . PHE A 1 277 ? 23.850 4.866 -18.889 1.00 83.12 277 PHE A N 1
ATOM 2215 C CA . PHE A 1 277 ? 25.136 5.215 -19.509 1.00 83.12 277 PHE A CA 1
ATOM 2216 C C . PHE A 1 277 ? 25.159 6.609 -20.153 1.00 83.12 277 PHE A C 1
ATOM 2218 O O . PHE A 1 277 ? 26.127 6.968 -20.809 1.00 83.12 277 PHE A O 1
ATOM 2225 N N . GLY A 1 278 ? 24.098 7.413 -20.009 1.00 65.00 278 GLY A N 1
ATOM 2226 C CA . GLY A 1 278 ? 24.054 8.774 -20.563 1.00 65.00 278 GLY A CA 1
ATOM 2227 C C . GLY A 1 278 ? 24.256 8.862 -22.088 1.00 65.00 278 GLY A C 1
ATOM 2228 O O . GLY A 1 278 ? 24.544 9.945 -22.590 1.00 65.00 278 GLY A O 1
ATOM 2229 N N . GLY A 1 279 ? 24.128 7.745 -22.817 1.00 67.44 279 GLY A N 1
ATOM 2230 C CA . GLY A 1 279 ? 24.497 7.615 -24.228 1.00 67.44 279 GLY A CA 1
ATOM 2231 C C . GLY A 1 279 ? 25.498 6.475 -24.462 1.00 67.44 279 GLY A C 1
ATOM 2232 O O . GLY A 1 279 ? 25.377 5.410 -23.863 1.00 67.44 279 GLY A O 1
ATOM 2233 N N . MET A 1 280 ? 26.462 6.692 -25.365 1.00 60.44 280 MET A N 1
ATOM 2234 C CA . MET A 1 280 ? 27.462 5.694 -25.793 1.00 60.44 280 MET A CA 1
ATOM 2235 C C . MET A 1 280 ? 28.797 5.754 -25.023 1.00 60.44 280 MET A C 1
ATOM 2237 O O . MET A 1 280 ? 29.670 4.935 -25.297 1.00 60.44 280 MET A O 1
ATOM 2241 N N . SER A 1 281 ? 28.996 6.702 -24.094 1.00 61.88 281 SER A N 1
ATOM 2242 C CA . SER A 1 281 ? 30.262 6.851 -23.356 1.00 61.88 281 SER A CA 1
ATOM 2243 C C . SER A 1 281 ? 30.129 6.489 -21.874 1.00 61.88 281 SER A C 1
ATOM 2245 O O . SER A 1 281 ? 29.107 6.727 -21.240 1.00 61.88 281 SER A O 1
ATOM 2247 N N . LEU A 1 282 ? 31.192 5.921 -21.299 1.00 64.31 282 LEU A N 1
ATOM 2248 C CA . LEU A 1 282 ? 31.224 5.444 -19.909 1.00 64.31 282 LEU A CA 1
ATOM 2249 C C . LEU A 1 282 ? 31.422 6.574 -18.874 1.00 64.31 282 LEU A C 1
ATOM 2251 O O . LEU A 1 282 ? 31.424 6.327 -17.673 1.00 64.31 282 LEU A O 1
ATOM 2255 N N . GLU A 1 283 ? 31.595 7.819 -19.318 1.00 65.62 283 GLU A N 1
ATOM 2256 C CA . GLU A 1 283 ? 31.960 8.952 -18.452 1.00 65.62 283 GLU A CA 1
ATOM 2257 C C . GLU A 1 283 ? 30.765 9.559 -17.697 1.00 65.62 283 GLU A C 1
ATOM 2259 O O . GLU A 1 283 ? 30.948 10.231 -16.685 1.00 65.62 283 GLU A O 1
ATOM 2264 N N . ASN A 1 284 ? 29.529 9.313 -18.149 1.00 72.44 284 ASN A N 1
ATOM 2265 C CA . ASN A 1 284 ? 28.303 9.855 -17.547 1.00 72.44 284 ASN A CA 1
ATOM 2266 C C . ASN A 1 284 ? 27.391 8.754 -16.978 1.00 72.44 284 ASN A C 1
ATOM 2268 O O . ASN A 1 284 ? 26.173 8.779 -17.170 1.00 72.44 284 ASN A O 1
ATOM 2272 N N . VAL A 1 285 ? 27.982 7.781 -16.281 1.00 82.56 285 VAL A N 1
ATOM 2273 C CA . VAL A 1 285 ? 27.247 6.661 -15.681 1.00 82.56 285 VAL A CA 1
ATOM 2274 C C . VAL A 1 285 ? 26.463 7.101 -14.441 1.00 82.56 285 VAL A C 1
ATOM 2276 O O . VAL A 1 285 ? 26.988 7.803 -13.580 1.00 82.56 285 VAL A O 1
ATOM 2279 N N . SER A 1 286 ? 25.213 6.642 -14.330 1.00 87.06 286 SER A N 1
ATOM 2280 C CA . SER A 1 286 ? 24.397 6.734 -13.109 1.00 87.06 286 SER A CA 1
ATOM 2281 C C . SER A 1 286 ? 24.421 5.392 -12.362 1.00 87.06 286 SER A C 1
ATOM 2283 O O . SER A 1 286 ? 23.680 4.465 -12.711 1.00 87.06 286 SER A O 1
ATOM 2285 N N . PRO A 1 287 ? 25.305 5.235 -11.363 1.00 88.19 287 PRO A N 1
ATOM 2286 C CA . PRO A 1 287 ? 25.509 3.959 -10.681 1.00 88.19 287 PRO A CA 1
ATOM 2287 C C . PRO A 1 287 ? 24.257 3.474 -9.938 1.00 88.19 287 PRO A C 1
ATOM 2289 O O . PRO A 1 287 ? 24.033 2.270 -9.860 1.00 88.19 287 PRO A O 1
ATOM 2292 N N . GLU A 1 288 ? 23.400 4.370 -9.446 1.00 89.81 288 GLU A N 1
ATOM 2293 C CA . GLU A 1 288 ? 22.166 4.011 -8.732 1.00 89.81 288 GLU A CA 1
ATOM 2294 C C . GLU A 1 288 ? 21.198 3.253 -9.646 1.00 89.81 288 GLU A C 1
ATOM 2296 O O . GLU A 1 288 ? 20.612 2.246 -9.245 1.00 89.81 288 GLU A O 1
ATOM 2301 N N . LYS A 1 289 ? 21.072 3.698 -10.905 1.00 90.94 289 LYS A N 1
ATOM 2302 C CA . LYS A 1 289 ? 20.234 3.030 -11.909 1.00 90.94 289 LYS A CA 1
ATOM 2303 C C . LYS A 1 289 ? 20.814 1.677 -12.311 1.00 90.94 289 LYS A C 1
ATOM 2305 O O . LYS A 1 289 ? 20.053 0.726 -12.459 1.00 90.94 289 LYS A O 1
ATOM 2310 N N . LEU A 1 290 ? 22.141 1.563 -12.426 1.00 91.88 290 LEU A N 1
ATOM 2311 C CA . LEU A 1 290 ? 22.794 0.278 -12.699 1.00 91.88 290 LEU A CA 1
ATOM 2312 C C . LEU A 1 290 ? 22.565 -0.727 -11.569 1.00 91.88 290 LEU A C 1
ATOM 2314 O O . LEU A 1 290 ? 22.191 -1.868 -11.840 1.00 91.88 290 LEU A O 1
ATOM 2318 N N . ILE A 1 291 ? 22.746 -0.307 -10.313 1.00 92.81 291 ILE A N 1
ATOM 2319 C CA . ILE A 1 291 ? 22.498 -1.164 -9.147 1.00 92.81 291 ILE A CA 1
ATOM 2320 C C . ILE A 1 291 ? 21.032 -1.611 -9.139 1.00 92.81 291 ILE A C 1
ATOM 2322 O O . ILE A 1 291 ? 20.762 -2.802 -8.976 1.00 92.81 291 ILE A O 1
ATOM 2326 N N . LEU A 1 292 ? 20.093 -0.688 -9.380 1.00 94.94 292 LEU A N 1
ATOM 2327 C CA . LEU A 1 292 ? 18.670 -1.006 -9.492 1.00 94.94 292 LEU A CA 1
ATOM 2328 C C . LEU A 1 292 ? 18.395 -2.040 -10.595 1.00 94.94 292 LEU A C 1
ATOM 2330 O O . LEU A 1 292 ? 17.710 -3.025 -10.334 1.00 94.94 292 LEU A O 1
ATOM 2334 N N . VAL A 1 293 ? 18.946 -1.852 -11.798 1.00 95.88 293 VAL A N 1
ATOM 2335 C CA . VAL A 1 293 ? 18.775 -2.772 -12.937 1.00 95.88 293 VAL A CA 1
ATOM 2336 C C . VAL A 1 293 ? 19.271 -4.173 -12.597 1.00 95.88 293 VAL A C 1
ATOM 2338 O O . VAL A 1 293 ? 18.530 -5.143 -12.764 1.00 95.88 293 VAL A O 1
ATOM 2341 N N . VAL A 1 294 ? 20.503 -4.285 -12.095 1.00 95.31 294 VAL A N 1
ATOM 2342 C CA . VAL A 1 294 ? 21.102 -5.580 -11.746 1.00 95.31 294 VAL A CA 1
ATOM 2343 C C . VAL A 1 294 ? 20.273 -6.268 -10.665 1.00 95.31 294 VAL A C 1
ATOM 2345 O O . VAL A 1 294 ? 19.979 -7.462 -10.775 1.00 95.31 294 VAL A O 1
ATOM 2348 N N . LYS A 1 295 ? 19.853 -5.520 -9.641 1.00 94.12 295 LYS A N 1
ATOM 2349 C CA . LYS A 1 295 ? 19.085 -6.059 -8.517 1.00 94.12 295 LYS A CA 1
ATOM 2350 C C . LYS A 1 295 ? 17.692 -6.515 -8.937 1.00 94.12 295 LYS A C 1
ATOM 2352 O O . LYS A 1 295 ? 17.329 -7.657 -8.664 1.00 94.12 295 LYS A O 1
ATOM 2357 N N . ALA A 1 296 ? 16.951 -5.665 -9.645 1.00 95.31 296 ALA A N 1
ATOM 2358 C CA . ALA A 1 296 ? 15.620 -5.985 -10.144 1.00 95.31 296 ALA A CA 1
ATOM 2359 C C . ALA A 1 296 ? 15.658 -7.200 -11.079 1.00 95.31 296 ALA A C 1
ATOM 2361 O O . ALA A 1 296 ? 14.898 -8.143 -10.877 1.00 95.31 296 ALA A O 1
ATOM 2362 N N . TYR A 1 297 ? 16.591 -7.239 -12.035 1.00 96.44 297 TYR A N 1
ATOM 2363 C CA . TYR A 1 297 ? 16.724 -8.374 -12.951 1.00 96.44 297 TYR A CA 1
ATOM 2364 C C . TYR A 1 297 ? 17.075 -9.678 -12.218 1.00 96.44 297 TYR A C 1
ATOM 2366 O O . TYR A 1 297 ? 16.480 -10.721 -12.488 1.00 96.44 297 TYR A O 1
ATOM 2374 N N . THR A 1 298 ? 17.979 -9.622 -11.234 1.00 94.19 298 THR A N 1
ATOM 2375 C CA . THR A 1 298 ? 18.342 -10.792 -10.414 1.00 94.19 298 THR A CA 1
ATOM 2376 C C . THR A 1 298 ? 17.149 -11.325 -9.618 1.00 94.19 298 THR A C 1
ATOM 2378 O O . THR A 1 298 ? 16.948 -12.540 -9.559 1.00 94.19 298 THR A O 1
ATOM 2381 N N . LEU A 1 299 ? 16.340 -10.437 -9.029 1.00 90.62 299 LEU A N 1
ATOM 2382 C CA . LEU A 1 299 ? 15.103 -10.807 -8.334 1.00 90.62 299 LEU A CA 1
ATOM 2383 C C . LEU A 1 299 ? 14.097 -11.461 -9.290 1.00 90.62 299 LEU A C 1
ATOM 2385 O O . LEU A 1 299 ? 13.588 -12.538 -8.988 1.00 90.62 299 LEU A O 1
ATOM 2389 N N . CYS A 1 300 ? 13.897 -10.884 -10.479 1.00 92.62 300 CYS A N 1
ATOM 2390 C CA . CYS A 1 300 ? 13.001 -11.447 -11.492 1.00 92.62 300 CYS A CA 1
ATOM 2391 C C . CYS A 1 300 ? 13.427 -12.865 -11.906 1.00 92.62 300 CYS A C 1
ATOM 2393 O O . CYS A 1 300 ? 12.599 -13.772 -11.961 1.00 92.62 300 CYS A O 1
ATOM 2395 N N . LEU A 1 301 ? 14.724 -13.085 -12.156 1.00 91.62 301 LEU A N 1
ATOM 2396 C CA . LEU A 1 301 ? 15.248 -14.409 -12.507 1.00 91.62 301 LEU A CA 1
ATOM 2397 C C . LEU A 1 301 ? 15.085 -15.424 -11.370 1.00 91.62 301 LEU A C 1
ATOM 2399 O O . LEU A 1 301 ? 14.827 -16.602 -11.629 1.00 91.62 301 LEU A O 1
ATOM 2403 N N . ARG A 1 302 ? 15.236 -14.989 -10.114 1.00 90.94 302 ARG A N 1
ATOM 2404 C CA . ARG A 1 302 ? 15.021 -15.845 -8.941 1.00 90.94 302 ARG A CA 1
ATOM 2405 C C . ARG A 1 302 ? 13.571 -16.303 -8.855 1.00 90.94 302 ARG A C 1
ATOM 2407 O O . ARG A 1 302 ? 13.331 -17.501 -8.695 1.00 90.94 302 ARG A O 1
ATOM 2414 N N . ASP A 1 303 ? 12.625 -15.380 -8.979 1.00 89.31 303 ASP A N 1
ATOM 2415 C CA . ASP A 1 303 ? 11.203 -15.710 -8.900 1.00 89.31 303 ASP A CA 1
ATOM 2416 C C . ASP A 1 303 ? 10.790 -16.601 -10.068 1.00 89.31 303 ASP A C 1
ATOM 2418 O O . ASP A 1 303 ? 10.161 -17.632 -9.848 1.00 89.31 303 ASP A O 1
ATOM 2422 N N . PHE A 1 304 ? 11.253 -16.287 -11.283 1.00 87.56 304 PHE A N 1
ATOM 2423 C CA . PHE A 1 304 ? 10.989 -17.100 -12.469 1.00 87.56 304 PHE A CA 1
ATOM 2424 C C . PHE A 1 304 ? 11.527 -18.528 -12.323 1.00 87.56 304 PHE A C 1
ATOM 2426 O O . PHE A 1 304 ? 10.839 -19.493 -12.645 1.00 87.56 304 PHE A O 1
ATOM 2433 N N . LYS A 1 305 ? 12.739 -18.686 -11.772 1.00 87.56 305 LYS A N 1
ATOM 2434 C CA . LYS A 1 305 ? 13.321 -20.006 -11.496 1.00 87.56 305 LYS A CA 1
ATOM 2435 C C . LYS A 1 305 ? 12.557 -20.767 -10.411 1.00 87.56 305 LYS A C 1
ATOM 2437 O O . LYS A 1 305 ? 12.442 -21.985 -10.493 1.00 87.56 305 LYS A O 1
ATOM 2442 N N . SER A 1 306 ? 12.108 -20.076 -9.365 1.00 89.69 306 SER A N 1
ATOM 2443 C CA . SER A 1 306 ? 11.415 -20.708 -8.238 1.00 89.69 306 SER A CA 1
ATOM 2444 C C . SER A 1 306 ? 9.933 -20.988 -8.510 1.00 89.69 306 SER A C 1
ATOM 2446 O O . SER A 1 306 ? 9.344 -21.812 -7.815 1.00 89.69 306 SER A O 1
ATOM 2448 N N . GLY A 1 307 ? 9.326 -20.288 -9.474 1.00 87.88 307 GLY A N 1
ATOM 2449 C CA . GLY A 1 307 ? 7.882 -20.287 -9.720 1.00 87.88 307 GLY A CA 1
ATOM 2450 C C . GLY A 1 307 ? 7.063 -19.645 -8.594 1.00 87.88 307 GLY A C 1
ATOM 2451 O O . GLY A 1 307 ? 5.834 -19.657 -8.649 1.00 87.88 307 GLY A O 1
ATOM 2452 N N . LYS A 1 308 ? 7.715 -19.098 -7.560 1.00 87.06 308 LYS A N 1
ATOM 2453 C CA . LYS A 1 308 ? 7.046 -18.474 -6.419 1.00 87.06 308 LYS A CA 1
ATOM 2454 C C . LYS A 1 308 ? 6.809 -17.000 -6.706 1.00 87.06 308 LYS A C 1
ATOM 2456 O O . LYS A 1 308 ? 7.737 -16.256 -7.014 1.00 87.06 308 LYS A O 1
ATOM 2461 N N . LYS A 1 309 ? 5.552 -16.595 -6.570 1.00 87.31 309 LYS A N 1
ATOM 2462 C CA . LYS A 1 309 ? 5.130 -15.202 -6.681 1.00 87.31 309 LYS A CA 1
ATOM 2463 C C . LYS A 1 309 ? 5.752 -14.355 -5.558 1.00 87.31 309 LYS A C 1
ATOM 2465 O O . LYS A 1 309 ? 5.797 -14.841 -4.426 1.00 87.31 309 LYS A O 1
ATOM 2470 N N . PRO A 1 310 ? 6.149 -13.095 -5.825 1.00 89.56 310 PRO A N 1
ATOM 2471 C CA . PRO A 1 310 ? 6.530 -12.148 -4.783 1.00 89.56 310 PRO A CA 1
ATOM 2472 C C . PRO A 1 310 ? 5.443 -11.999 -3.713 1.00 89.56 310 PRO A C 1
ATOM 2474 O O . PRO A 1 310 ? 4.254 -11.834 -4.021 1.00 89.56 310 PRO A O 1
ATOM 2477 N N . GLU A 1 311 ? 5.852 -12.050 -2.449 1.00 90.00 311 GLU A N 1
ATOM 2478 C CA . GLU A 1 311 ? 4.951 -11.814 -1.324 1.00 90.00 311 GLU A CA 1
ATOM 2479 C C . GLU A 1 311 ? 4.487 -10.355 -1.278 1.00 90.00 311 GLU A C 1
ATOM 2481 O O . GLU A 1 311 ? 5.085 -9.463 -1.879 1.00 90.00 311 GLU A O 1
ATOM 2486 N N . PHE A 1 312 ? 3.385 -10.105 -0.572 1.00 91.69 312 PHE A N 1
ATOM 2487 C CA . PHE A 1 312 ? 2.937 -8.739 -0.341 1.00 91.69 312 PHE A CA 1
ATOM 2488 C C . PHE A 1 312 ? 3.988 -7.972 0.487 1.00 91.69 312 PHE A C 1
ATOM 2490 O O . PHE A 1 312 ? 4.430 -8.503 1.510 1.00 91.69 312 PHE A O 1
ATOM 2497 N N . PRO A 1 313 ? 4.369 -6.732 0.113 1.00 89.75 313 PRO A N 1
ATOM 2498 C CA . PRO A 1 313 ? 5.404 -5.981 0.826 1.00 89.75 313 PRO A CA 1
ATOM 2499 C C . PRO A 1 313 ? 5.011 -5.640 2.273 1.00 89.75 313 PRO A C 1
ATOM 2501 O O . PRO A 1 313 ? 4.238 -4.708 2.538 1.00 89.75 313 PRO A O 1
ATOM 2504 N N . LYS A 1 314 ? 5.574 -6.377 3.233 1.00 78.94 314 LYS A N 1
ATOM 2505 C CA . LYS A 1 314 ? 5.400 -6.152 4.675 1.00 78.94 314 LYS A CA 1
ATOM 2506 C C . LYS A 1 314 ? 6.456 -5.164 5.182 1.00 78.94 314 LYS A C 1
ATOM 2508 O O . LYS A 1 314 ? 7.574 -5.123 4.685 1.00 78.94 314 LYS A O 1
ATOM 2513 N N . GLU A 1 315 ? 6.090 -4.326 6.152 1.00 61.66 315 GLU A N 1
ATOM 2514 C CA . GLU A 1 315 ? 7.079 -3.565 6.929 1.00 61.66 315 GLU A CA 1
ATOM 2515 C C . GLU A 1 315 ? 7.845 -4.574 7.792 1.00 61.66 315 GLU A C 1
ATOM 2517 O O . GLU A 1 315 ? 7.307 -5.073 8.780 1.00 61.66 315 GLU A O 1
ATOM 2522 N N . GLU A 1 316 ? 9.065 -4.940 7.392 1.00 46.81 316 GLU A N 1
ATOM 2523 C CA . GLU A 1 316 ? 9.942 -5.754 8.231 1.00 46.81 316 GLU A CA 1
ATOM 2524 C C . GLU A 1 316 ? 10.262 -4.970 9.509 1.00 46.81 316 GLU A C 1
ATOM 2526 O O . GLU A 1 316 ? 11.127 -4.095 9.544 1.00 46.81 316 GLU A O 1
ATOM 2531 N N . ILE A 1 317 ? 9.562 -5.297 10.596 1.00 34.09 317 ILE A N 1
ATOM 2532 C CA . ILE A 1 317 ? 10.047 -5.054 11.953 1.00 34.09 317 ILE A CA 1
ATOM 2533 C C . ILE A 1 317 ? 11.241 -6.000 12.129 1.00 34.09 317 ILE A C 1
ATOM 2535 O O . ILE A 1 317 ? 11.070 -7.103 12.630 1.00 34.09 317 ILE A O 1
ATOM 2539 N N . GLY A 1 318 ? 12.405 -5.576 11.625 1.00 35.59 318 GLY A N 1
ATOM 2540 C CA . GLY A 1 318 ? 13.726 -6.193 11.765 1.00 35.59 318 GLY A CA 1
ATOM 2541 C C . GLY A 1 318 ? 13.810 -7.704 11.522 1.00 35.59 318 GLY A C 1
ATOM 2542 O O . GLY A 1 318 ? 13.501 -8.473 12.427 1.00 35.59 318 GLY A O 1
ATOM 2543 N N . ASN A 1 319 ? 14.326 -8.128 10.359 1.00 30.33 319 ASN A N 1
ATOM 2544 C CA . ASN A 1 319 ? 15.511 -9.004 10.253 1.00 30.33 319 ASN A CA 1
ATOM 2545 C C . ASN A 1 319 ? 15.672 -9.664 8.861 1.00 30.33 319 ASN A C 1
ATOM 2547 O O . ASN A 1 319 ? 14.870 -10.494 8.448 1.00 30.33 319 ASN A O 1
ATOM 2551 N N . ASN A 1 320 ? 16.852 -9.423 8.282 1.00 32.62 320 ASN A N 1
ATOM 2552 C CA . ASN A 1 320 ? 17.815 -10.405 7.757 1.00 32.62 320 ASN A CA 1
ATOM 2553 C C . ASN A 1 320 ? 17.565 -11.198 6.458 1.00 32.62 320 ASN A C 1
ATOM 2555 O O . ASN A 1 320 ? 18.526 -11.811 5.997 1.00 32.62 320 ASN A O 1
ATOM 2559 N N . GLU A 1 321 ? 16.402 -11.187 5.803 1.00 37.19 321 GLU A N 1
ATOM 2560 C CA . GLU A 1 321 ? 16.274 -11.924 4.519 1.00 37.19 321 GLU A CA 1
ATOM 2561 C C . GLU A 1 321 ? 16.709 -11.099 3.294 1.00 37.19 321 GLU A C 1
ATOM 2563 O O . GLU A 1 321 ? 17.200 -11.635 2.295 1.00 37.19 321 GLU A O 1
ATOM 2568 N N . THR A 1 322 ? 16.637 -9.770 3.388 1.00 40.38 322 THR A N 1
ATOM 2569 C CA . THR A 1 322 ? 17.037 -8.869 2.293 1.00 40.38 322 THR A CA 1
ATOM 2570 C C . THR A 1 322 ? 18.565 -8.696 2.178 1.00 40.38 322 THR A C 1
ATOM 2572 O O . THR A 1 322 ? 19.077 -8.290 1.126 1.00 40.38 322 THR A O 1
ATOM 2575 N N . ASP A 1 323 ? 19.309 -9.070 3.224 1.00 37.47 323 ASP A N 1
ATOM 2576 C CA . ASP A 1 323 ? 20.769 -8.937 3.308 1.00 37.47 323 ASP A CA 1
ATOM 2577 C C . ASP A 1 323 ? 21.533 -10.006 2.513 1.00 37.47 323 ASP A C 1
ATOM 2579 O O . ASP A 1 323 ? 22.654 -9.754 2.057 1.00 37.47 323 ASP A O 1
ATOM 2583 N N . GLU A 1 324 ? 20.928 -11.165 2.223 1.00 38.12 324 GLU A N 1
ATOM 2584 C CA . GLU A 1 324 ? 21.597 -12.200 1.417 1.00 38.12 324 GLU A CA 1
ATOM 2585 C C . GLU A 1 324 ? 21.881 -11.738 -0.022 1.00 38.12 324 GLU A C 1
ATOM 2587 O O . GLU A 1 324 ? 22.826 -12.207 -0.663 1.00 38.12 324 GLU A O 1
ATOM 2592 N N . ILE A 1 325 ? 21.129 -10.759 -0.538 1.00 43.06 325 ILE A N 1
ATOM 2593 C CA . ILE A 1 325 ? 21.372 -10.200 -1.878 1.00 43.06 325 ILE A CA 1
ATOM 2594 C C . ILE A 1 325 ? 22.552 -9.217 -1.861 1.00 43.06 325 ILE A C 1
ATOM 2596 O O . ILE A 1 325 ? 23.231 -9.048 -2.875 1.00 43.06 325 ILE A O 1
ATOM 2600 N N . ILE A 1 326 ? 22.862 -8.618 -0.708 1.00 41.62 326 ILE A N 1
ATOM 2601 C CA . ILE A 1 326 ? 24.024 -7.734 -0.531 1.00 41.62 326 ILE A CA 1
ATOM 2602 C C . ILE A 1 326 ? 25.318 -8.555 -0.420 1.00 41.62 326 ILE A C 1
ATOM 2604 O O . ILE A 1 326 ? 26.385 -8.073 -0.805 1.00 41.62 326 ILE A O 1
ATOM 2608 N N . CYS A 1 327 ? 25.257 -9.837 -0.043 1.00 34.69 327 CYS A N 1
ATOM 2609 C CA . CYS A 1 327 ? 26.436 -10.705 -0.100 1.00 34.69 327 CYS A CA 1
ATOM 2610 C C . CYS A 1 327 ? 26.976 -10.933 -1.523 1.00 34.69 327 CYS A C 1
ATOM 2612 O O . CYS A 1 327 ? 28.134 -11.327 -1.652 1.00 34.69 327 CYS A O 1
ATOM 2614 N N . LEU A 1 328 ? 26.227 -10.613 -2.587 1.00 36.75 328 LEU A N 1
ATOM 2615 C CA . LEU A 1 328 ? 26.765 -10.564 -3.956 1.00 36.75 328 LEU A CA 1
ATOM 2616 C C . LEU A 1 328 ? 27.612 -9.310 -4.231 1.00 36.75 328 LEU A C 1
ATOM 2618 O O . LEU A 1 328 ? 28.403 -9.322 -5.166 1.00 36.75 328 LEU A O 1
ATOM 2622 N N . ALA A 1 329 ? 27.513 -8.259 -3.412 1.00 35.62 329 ALA A N 1
ATOM 2623 C CA . ALA A 1 329 ? 28.371 -7.073 -3.495 1.00 35.62 329 ALA A CA 1
ATOM 2624 C C . ALA A 1 329 ? 29.655 -7.195 -2.651 1.00 35.62 329 ALA A C 1
ATOM 2626 O O . ALA A 1 329 ? 30.558 -6.366 -2.767 1.00 35.62 329 ALA A O 1
ATOM 2627 N N . SER A 1 330 ? 29.791 -8.244 -1.830 1.00 36.66 330 SER A N 1
ATOM 2628 C CA . SER A 1 330 ? 31.086 -8.587 -1.246 1.00 36.66 330 SER A CA 1
ATOM 2629 C C . SER A 1 330 ? 31.936 -9.287 -2.301 1.00 36.66 330 SER A C 1
ATOM 2631 O O . SER A 1 330 ? 31.596 -10.376 -2.768 1.00 36.66 330 SER A O 1
ATOM 2633 N N . ASN A 1 331 ? 33.092 -8.699 -2.624 1.00 37.84 331 ASN A N 1
ATOM 2634 C CA . ASN A 1 331 ? 34.103 -9.258 -3.531 1.00 37.84 331 ASN A CA 1
ATOM 2635 C C . ASN A 1 331 ? 34.492 -10.721 -3.218 1.00 37.84 331 ASN A C 1
ATOM 2637 O O . ASN A 1 331 ? 35.069 -11.390 -4.073 1.00 37.84 331 ASN A O 1
ATOM 2641 N N . LYS A 1 332 ? 34.167 -11.246 -2.025 1.00 37.31 332 LYS A N 1
ATOM 2642 C CA . LYS A 1 332 ? 34.335 -12.665 -1.678 1.00 37.31 332 LYS A CA 1
ATOM 2643 C C . LYS A 1 332 ? 33.352 -13.600 -2.395 1.00 37.31 332 LYS A C 1
ATOM 2645 O O . LYS A 1 332 ? 33.768 -14.677 -2.803 1.00 37.31 332 LYS A O 1
ATOM 2650 N N . SER A 1 333 ? 32.085 -13.217 -2.575 1.00 43.06 333 SER A N 1
ATOM 2651 C CA . SER A 1 333 ? 31.059 -14.100 -3.165 1.00 43.06 333 SER A CA 1
ATOM 2652 C C . SER A 1 333 ? 31.175 -14.185 -4.689 1.00 43.06 333 SER A C 1
ATOM 2654 O O . SER A 1 333 ? 31.073 -15.266 -5.266 1.00 43.06 333 SER A O 1
ATOM 2656 N N . ILE A 1 334 ? 31.505 -13.066 -5.344 1.00 38.59 334 ILE A N 1
ATOM 2657 C CA . ILE A 1 334 ? 31.804 -13.042 -6.783 1.00 38.59 334 ILE A CA 1
ATOM 2658 C C . ILE A 1 334 ? 33.081 -13.844 -7.078 1.00 38.59 334 ILE A C 1
ATOM 2660 O O . ILE A 1 334 ? 33.066 -14.680 -7.979 1.00 38.59 334 ILE A O 1
ATOM 2664 N N . LYS A 1 335 ? 34.154 -13.690 -6.280 1.00 39.56 335 LYS A N 1
ATOM 2665 C CA . LYS A 1 335 ? 35.341 -14.561 -6.391 1.00 39.56 335 LYS A CA 1
ATOM 2666 C C . LYS A 1 335 ? 34.993 -16.032 -6.203 1.00 39.56 335 LYS A C 1
ATOM 2668 O O . LYS A 1 335 ? 35.398 -16.836 -7.028 1.00 39.56 335 LYS A O 1
ATOM 2673 N N . ALA A 1 336 ? 34.188 -16.378 -5.199 1.00 45.66 336 ALA A N 1
ATOM 2674 C CA . ALA A 1 336 ? 33.776 -17.761 -4.972 1.00 45.66 336 ALA A CA 1
ATOM 2675 C C . ALA A 1 336 ? 32.947 -18.334 -6.139 1.00 45.66 336 ALA A C 1
ATOM 2677 O O . ALA A 1 336 ? 33.097 -19.506 -6.472 1.00 45.66 336 ALA A O 1
ATOM 2678 N N . LEU A 1 337 ? 32.107 -17.530 -6.801 1.00 39.72 337 LEU A N 1
ATOM 2679 C CA . LEU A 1 337 ? 31.360 -17.937 -8.001 1.00 39.72 337 LEU A CA 1
ATOM 2680 C C . LEU A 1 337 ? 32.270 -18.155 -9.222 1.00 39.72 337 LEU A C 1
ATOM 2682 O O . LEU A 1 337 ? 32.061 -19.113 -9.969 1.00 39.72 337 LEU A O 1
ATOM 2686 N N . PHE A 1 338 ? 33.296 -17.318 -9.411 1.00 42.97 338 PHE A N 1
ATOM 2687 C CA . PHE A 1 338 ? 34.261 -17.468 -10.507 1.00 42.97 338 PHE A CA 1
ATOM 2688 C C . PHE A 1 338 ? 35.332 -18.538 -10.234 1.00 42.97 338 PHE A C 1
ATOM 2690 O O . PHE A 1 338 ? 35.701 -19.253 -11.158 1.00 42.97 338 PHE A O 1
ATOM 2697 N N . GLU A 1 339 ? 35.766 -18.745 -8.991 1.00 48.53 339 GLU A N 1
ATOM 2698 C CA . GLU A 1 339 ? 36.698 -19.820 -8.603 1.00 48.53 339 GLU A CA 1
ATOM 2699 C C . GLU A 1 339 ? 36.027 -21.201 -8.687 1.00 48.53 339 GLU A C 1
ATOM 2701 O O . GLU A 1 339 ? 36.626 -22.170 -9.161 1.00 48.53 339 GLU A O 1
ATOM 2706 N N . LYS A 1 340 ? 34.740 -21.295 -8.324 1.00 46.62 340 LYS A N 1
ATOM 2707 C CA . LYS A 1 340 ? 33.967 -22.548 -8.406 1.00 46.62 340 LYS A CA 1
ATOM 2708 C C . LYS A 1 340 ? 33.628 -22.947 -9.849 1.00 46.62 340 LYS A C 1
ATOM 2710 O O . LYS A 1 340 ? 33.450 -24.135 -10.119 1.00 46.62 340 LYS A O 1
ATOM 2715 N N . ASN A 1 341 ? 33.590 -21.982 -10.773 1.00 42.25 341 ASN A N 1
ATOM 2716 C CA . ASN A 1 341 ? 33.417 -22.226 -12.210 1.00 42.25 341 ASN A CA 1
ATOM 2717 C C . ASN A 1 341 ? 34.750 -22.316 -12.978 1.00 42.25 341 ASN A C 1
ATOM 2719 O O . ASN A 1 341 ? 34.816 -23.053 -13.958 1.00 42.25 341 ASN A O 1
ATOM 2723 N N . GLY A 1 342 ? 35.827 -21.676 -12.510 1.00 37.59 342 GLY A N 1
ATOM 2724 C CA . GLY A 1 342 ? 37.173 -21.803 -13.082 1.00 37.59 342 GLY A CA 1
ATOM 2725 C C . GLY A 1 342 ? 37.721 -23.229 -12.976 1.00 37.59 342 GLY A C 1
ATOM 2726 O O . GLY A 1 342 ? 38.201 -23.782 -13.962 1.00 37.59 342 GLY A O 1
ATOM 2727 N N . ASN A 1 343 ? 37.511 -23.895 -11.835 1.00 40.47 343 ASN A N 1
ATOM 2728 C CA . ASN A 1 343 ? 37.959 -25.283 -11.644 1.00 40.47 343 ASN A CA 1
ATOM 2729 C C . ASN A 1 343 ? 37.121 -26.332 -12.401 1.00 40.47 343 ASN A C 1
ATOM 2731 O O . ASN A 1 343 ? 37.570 -27.465 -12.575 1.00 40.47 343 ASN A O 1
ATOM 2735 N N . LYS A 1 344 ? 35.921 -25.980 -12.887 1.00 42.38 344 LYS A N 1
ATOM 2736 C CA . LYS A 1 344 ? 35.099 -26.863 -13.741 1.00 42.38 344 LYS A CA 1
ATOM 2737 C C . LYS A 1 344 ? 35.351 -26.684 -15.237 1.00 42.38 344 LYS A C 1
ATOM 2739 O O . LYS A 1 344 ? 34.985 -27.566 -16.008 1.00 42.38 344 LYS A O 1
ATOM 2744 N N . ILE A 1 345 ? 35.951 -25.567 -15.644 1.00 38.22 345 ILE A N 1
ATOM 2745 C CA . ILE A 1 345 ? 36.293 -25.313 -17.049 1.00 38.22 345 ILE A CA 1
ATOM 2746 C C . ILE A 1 345 ? 37.685 -25.877 -17.361 1.00 38.22 345 ILE A C 1
ATOM 2748 O O . ILE A 1 345 ? 37.856 -26.482 -18.412 1.00 38.22 345 ILE A O 1
ATOM 2752 N N . VAL A 1 346 ? 38.639 -25.809 -16.424 1.00 36.84 346 VAL A N 1
ATOM 2753 C CA . VAL A 1 346 ? 39.981 -26.397 -16.620 1.00 36.84 346 VAL A CA 1
ATOM 2754 C C . VAL A 1 346 ? 39.951 -27.936 -16.590 1.00 36.84 346 VAL A C 1
ATOM 2756 O O . VAL A 1 346 ? 40.622 -28.576 -17.388 1.00 36.84 346 VAL A O 1
ATOM 2759 N N . SER A 1 347 ? 39.079 -28.553 -15.784 1.00 38.41 347 SER A N 1
ATOM 2760 C CA . SER A 1 347 ? 38.955 -30.023 -15.709 1.00 38.41 347 SER A CA 1
ATOM 2761 C C . SER A 1 347 ? 38.183 -30.676 -16.866 1.00 38.41 347 SER A C 1
ATOM 2763 O O . SER A 1 347 ? 38.114 -31.901 -16.932 1.00 38.41 347 SER A O 1
ATOM 2765 N N . LYS A 1 348 ? 37.609 -29.891 -17.790 1.00 38.41 348 LYS A N 1
ATOM 2766 C CA . LYS A 1 348 ? 36.936 -30.409 -18.997 1.00 38.41 348 LYS A CA 1
ATOM 2767 C C . LYS A 1 348 ? 37.736 -30.234 -20.289 1.00 38.41 348 LYS A C 1
ATOM 2769 O O . LYS A 1 348 ? 37.307 -30.757 -21.312 1.00 38.41 348 LYS A O 1
ATOM 2774 N N . VAL A 1 349 ? 38.872 -29.533 -20.247 1.00 38.09 349 VAL A N 1
ATOM 2775 C CA . VAL A 1 349 ? 39.765 -29.374 -21.408 1.00 38.09 349 VAL A CA 1
ATOM 2776 C C . VAL A 1 349 ? 40.888 -30.425 -21.405 1.00 38.09 349 VAL A C 1
ATOM 2778 O O . VAL A 1 349 ? 41.356 -30.794 -22.469 1.00 38.09 349 VAL A O 1
ATOM 2781 N N . GLU A 1 350 ? 41.227 -31.029 -20.259 1.00 38.75 350 GLU A N 1
ATOM 2782 C CA . GLU A 1 350 ? 42.229 -32.115 -20.175 1.00 38.75 350 GLU A CA 1
ATOM 2783 C C . GLU A 1 350 ? 41.674 -33.537 -20.435 1.00 38.75 350 GLU A C 1
ATOM 2785 O O . GLU A 1 350 ? 42.362 -34.525 -20.199 1.00 38.75 350 GLU A O 1
ATOM 2790 N N . GLN A 1 351 ? 40.437 -33.682 -20.930 1.00 41.72 351 GLN A N 1
ATOM 2791 C CA . GLN A 1 351 ? 39.855 -34.990 -21.298 1.00 41.72 351 GLN A CA 1
ATOM 2792 C C . GLN A 1 351 ? 39.545 -35.149 -22.798 1.00 41.72 351 GLN A C 1
ATOM 2794 O O . GLN A 1 351 ? 38.844 -36.084 -23.177 1.00 41.72 351 GLN A O 1
ATOM 2799 N N . PHE A 1 352 ? 40.083 -34.277 -23.655 1.00 40.03 352 PHE A N 1
ATOM 2800 C CA . PHE A 1 352 ? 39.957 -34.386 -25.116 1.00 40.03 352 PHE A CA 1
ATOM 2801 C C . PHE A 1 352 ? 41.303 -34.315 -25.859 1.00 40.03 352 PHE A C 1
ATOM 2803 O O . PHE A 1 352 ? 41.339 -33.869 -26.996 1.00 40.03 352 PHE A O 1
ATOM 2810 N N . ASP A 1 353 ? 42.382 -34.804 -25.244 1.00 41.78 353 ASP A N 1
ATOM 2811 C CA . ASP A 1 353 ? 43.629 -35.134 -25.949 1.00 41.78 353 ASP A CA 1
ATOM 2812 C C . ASP A 1 353 ? 44.080 -36.556 -25.569 1.00 41.78 353 ASP A C 1
ATOM 2814 O O . ASP A 1 353 ? 44.941 -36.743 -24.709 1.00 41.78 353 ASP A O 1
ATOM 2818 N N . VAL A 1 354 ? 43.450 -37.556 -26.202 1.00 38.59 354 VAL A N 1
ATOM 2819 C CA . VAL A 1 354 ? 44.034 -38.866 -26.561 1.00 38.59 354 VAL A CA 1
ATOM 2820 C C . VAL A 1 354 ? 43.464 -39.287 -27.908 1.00 38.59 354 VAL A C 1
ATOM 2822 O O . VAL A 1 354 ? 42.218 -39.254 -28.042 1.00 38.59 354 VAL A O 1
#

pLDDT: mean 80.34, std 21.32, range [26.59, 98.0]